Protein AF-A0A9D2J0W4-F1 (afdb_monomer)

Secondary structure (DSSP, 8-state):
---EEESSTT-SB-EE--HHHHHHHHT-HHHHHHHHHHHHHHHHHHTTSS-HHHHHHHHHHHHTTS-EEETTEEETTSB--GGGEEE-SEEEEEEES-SSHHHHIIIIIGGGTTTTTEEEEEE-TTSSEEEEEEEPBTT--HHHHHHHHHHHTT-TT---SPPPTT--EE---GGGEEEE-HHHHH-TTEEEETTEEEE-S-------------------------------------------PPPPPPP-----------------------------------EETTEEHHHHHHHHHHH--

Foldseek 3Di:
DWWWKDQFPVDQFIATQDPVNQQCQQQDPLQAVLLVQLQVLVVCVVVVVDPPVRSVVSNVVSLRRFMKMLLQFDFPVRGLDLVRTDGQQKAKEKDAQAPCALVLCVPQPVVCVVQLQWAWWFQASNNRIIMTIGGQAPPDDRLRNRVVSCVSRVPPPRDSPRDGSSDIGGHHHPVRTPDHNPCSSPPRAWHHYNRDTDGDDDDDDDDDDDDDDDDDDDDDDDDDDDDDDDDDDDDDDDDDDDDDDDDDDDDDDDDDDDDDDDDDDDDDDDDDDDDDDDDDDPDDQDDDVNHGVVVVVVVCVVVVD

Sequence (305 aa):
MSFGISNNVRSRAVRTCTPELFWKAVRSDYVARVCAGIADAWEQWKRGELSREEYEEVKNREKLRLPAFTFHATFTGGRRLNAEAVPSGLCLYDIDHLEAPREYFAHVVEERVRELGIVLAHVTPSKEGLRFVFVIPAGMSLAEAQEWMSRQLNDPNYDRSVKDLARSSFAVPEEYFLYIDEEGLFNEKLTMKNGKREVTGEAARNEVTHFSSSGEEEYPKGEVVAASRNATDTQGNIASVAAATTPAVGHPSSPEEGNLDTSRVNQNLNTSRVNQNTDTSPSNQPTFKGIPYSEIIRQWFILSG

pLDDT: mean 74.35, std 28.36, range [23.41, 98.69]

Mean predicted aligned error: 17.15 Å

InterPro domains:
  IPR014907 BT4734-like, N-terminal [PF08800] (63-136)

Organism: NCBI:txid2838473

Nearest PDB structures (foldseek):
  8fg6-assembly1_B  TM=5.173E-01  e=3.032E-01  synthetic construct
  8pj3-assembly1_r  TM=2.836E-01  e=6.011E-01  Homo sapiens
  2qb6-assembly1_A  TM=4.335E-01  e=2.221E+00  Saccharomyces cerevisiae
  3ezj-assembly4_G  TM=5.229E-01  e=8.204E+00  Escherichia coli ETEC H10407

Solvent-accessible surface area (backbone atoms only — not comparable to full-atom values): 18983 Å² total; per-residue (Å²): 43,47,23,19,35,22,74,16,76,82,48,59,53,31,42,76,47,46,73,68,57,48,51,55,51,24,70,25,70,65,37,39,51,47,34,46,54,33,41,52,39,50,51,34,31,76,72,66,77,35,54,71,67,57,32,52,52,51,40,52,60,44,53,55,65,27,33,19,32,15,56,29,10,22,44,83,77,36,33,80,41,65,93,43,48,42,76,21,58,32,40,75,46,77,46,72,82,29,87,54,38,69,59,47,38,63,76,74,35,56,93,42,33,71,58,66,34,47,24,35,32,28,48,37,58,69,57,40,11,38,36,39,33,22,45,36,41,65,94,51,52,73,55,54,36,50,56,50,49,31,60,78,66,69,47,90,80,67,71,83,70,71,76,60,52,60,46,72,42,68,57,44,29,59,89,38,50,79,44,76,34,65,63,69,58,50,45,78,39,70,39,28,49,100,67,47,81,48,77,66,78,94,79,78,92,79,82,87,80,90,83,87,82,91,84,90,83,86,86,84,91,84,84,90,86,88,88,77,89,85,88,78,91,82,89,80,90,80,87,87,85,85,81,92,78,82,87,85,81,82,86,82,81,87,86,83,89,82,89,83,88,84,90,82,89,82,91,79,90,86,86,84,90,82,91,83,94,76,96,71,90,89,83,75,78,63,56,59,96,85,42,47,49,69,58,56,53,52,51,46,54,68,74,73,104

Radius of gyration: 29.6 Å; Cα contacts (8 Å, |Δi|>4): 394; chains: 1; bounding box: 69×110×64 Å

Structure (mmCIF, N/CA/C/O backbone):
data_AF-A0A9D2J0W4-F1
#
_entry.id   AF-A0A9D2J0W4-F1
#
loop_
_atom_site.group_PDB
_atom_site.id
_atom_site.type_symbol
_atom_site.label_atom_id
_atom_site.label_alt_id
_atom_site.label_comp_id
_atom_site.label_asym_id
_atom_site.label_entity_id
_atom_site.label_seq_id
_atom_site.pdbx_PDB_ins_code
_atom_site.Cartn_x
_atom_site.Cartn_y
_atom_site.Cartn_z
_atom_site.occupancy
_atom_site.B_iso_or_equiv
_atom_site.auth_seq_id
_atom_site.auth_comp_id
_atom_site.auth_asym_id
_atom_site.auth_atom_id
_atom_site.pdbx_PDB_model_num
ATOM 1 N N . MET A 1 1 ? -13.284 1.454 10.504 1.00 81.44 1 MET A N 1
ATOM 2 C CA . MET A 1 1 ? -11.864 1.616 10.834 1.00 81.44 1 MET A CA 1
ATOM 3 C C . MET A 1 1 ? -11.483 2.969 10.281 1.00 81.44 1 MET A C 1
ATOM 5 O O . MET A 1 1 ? -12.125 3.414 9.338 1.00 81.44 1 MET A O 1
ATOM 9 N N . SER A 1 2 ? -10.488 3.650 10.841 1.00 91.19 2 SER A N 1
ATOM 10 C CA . SER A 1 2 ? -10.074 4.955 10.316 1.00 91.19 2 SER A CA 1
ATOM 11 C C . SER A 1 2 ? -8.579 4.962 10.063 1.00 91.19 2 SER A C 1
ATOM 13 O O . SER A 1 2 ? -7.793 4.663 10.959 1.00 91.19 2 SER A O 1
ATOM 15 N N . PHE A 1 3 ? -8.192 5.290 8.835 1.00 95.44 3 PHE A N 1
ATOM 16 C CA . PHE A 1 3 ? -6.801 5.413 8.421 1.00 95.44 3 PHE A CA 1
ATOM 17 C C . PHE A 1 3 ? -6.575 6.734 7.694 1.00 95.44 3 PHE A C 1
ATOM 19 O O . PHE A 1 3 ? -7.513 7.369 7.213 1.00 95.44 3 PHE A O 1
ATOM 26 N N . GLY A 1 4 ? -5.329 7.186 7.645 1.00 95.62 4 GLY A N 1
ATOM 27 C CA . GLY A 1 4 ? -4.972 8.468 7.048 1.00 95.62 4 GLY A CA 1
ATOM 28 C C . GLY A 1 4 ? -4.696 8.401 5.544 1.00 95.62 4 GLY A C 1
ATOM 29 O O . GLY A 1 4 ? -4.294 7.373 5.002 1.00 95.62 4 GLY A O 1
ATOM 30 N N . ILE A 1 5 ? -4.856 9.542 4.876 1.00 97.00 5 ILE A N 1
ATOM 31 C CA . ILE A 1 5 ? -4.372 9.823 3.523 1.00 97.00 5 ILE A CA 1
ATOM 32 C C . ILE A 1 5 ? -3.623 11.162 3.503 1.00 97.00 5 ILE A C 1
ATOM 34 O O . ILE A 1 5 ? -4.060 12.159 4.091 1.00 97.00 5 ILE A O 1
ATOM 38 N N . SER A 1 6 ? -2.492 11.201 2.805 1.00 95.38 6 SER A N 1
ATOM 39 C CA . SER A 1 6 ? -1.722 12.407 2.513 1.00 95.38 6 SER A CA 1
ATOM 40 C C . SER A 1 6 ? -1.523 12.582 1.007 1.00 95.38 6 SER A C 1
ATOM 42 O O . SER A 1 6 ? -1.520 11.622 0.237 1.00 95.38 6 SER A O 1
ATOM 44 N N . ASN A 1 7 ? -1.322 13.831 0.574 1.00 92.31 7 ASN A N 1
ATOM 45 C CA . ASN A 1 7 ? -1.098 14.145 -0.842 1.00 92.31 7 ASN A CA 1
ATOM 46 C C . ASN A 1 7 ? 0.205 13.529 -1.382 1.00 92.31 7 ASN A C 1
ATOM 48 O O . ASN A 1 7 ? 0.313 13.292 -2.578 1.00 92.31 7 ASN A O 1
ATOM 52 N N . ASN A 1 8 ? 1.192 13.327 -0.504 1.00 90.00 8 ASN A N 1
ATOM 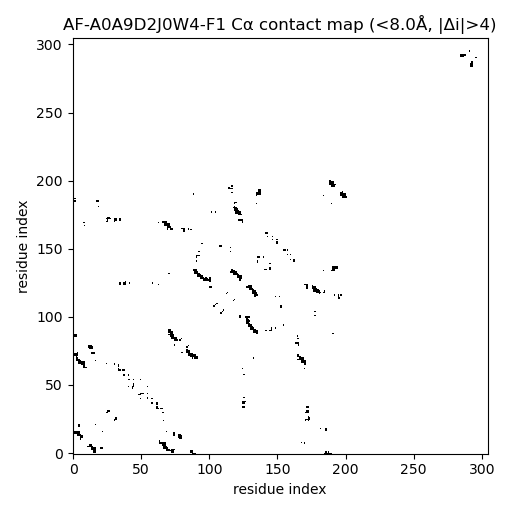53 C CA . ASN A 1 8 ? 2.399 12.532 -0.720 1.00 90.00 8 ASN A CA 1
ATOM 54 C C . ASN A 1 8 ? 3.153 12.343 0.606 1.00 90.00 8 ASN A C 1
ATOM 56 O O . ASN A 1 8 ? 2.819 12.960 1.621 1.00 90.00 8 ASN A O 1
ATOM 60 N N . VAL A 1 9 ? 4.206 11.524 0.608 1.00 85.31 9 VAL A N 1
ATOM 61 C CA . VAL A 1 9 ? 4.990 11.226 1.823 1.00 85.31 9 VAL A CA 1
ATOM 62 C C . VAL A 1 9 ? 5.797 12.405 2.377 1.00 85.31 9 VAL A C 1
ATOM 64 O O . VAL A 1 9 ? 6.164 12.379 3.552 1.00 85.31 9 VAL A O 1
ATOM 67 N N . ARG A 1 10 ? 6.061 13.442 1.568 1.00 85.69 10 ARG A N 1
ATOM 68 C CA . ARG A 1 10 ? 6.712 14.685 2.023 1.00 85.69 10 ARG A CA 1
ATOM 69 C C . ARG A 1 10 ? 5.721 15.628 2.712 1.00 85.69 10 ARG A C 1
ATOM 71 O O . ARG A 1 10 ? 6.140 16.505 3.468 1.00 85.69 10 ARG A O 1
ATOM 78 N N . SER A 1 11 ? 4.419 15.447 2.486 1.00 82.56 11 SER A N 1
ATOM 79 C CA . SER A 1 11 ? 3.377 16.193 3.186 1.00 82.56 11 SER A CA 1
ATOM 80 C C . SER A 1 11 ? 3.399 15.855 4.670 1.00 82.56 11 SER A C 1
ATOM 82 O O . SER A 1 11 ? 3.282 14.695 5.066 1.00 82.56 11 SER A O 1
ATOM 84 N N . ARG A 1 12 ? 3.484 16.890 5.508 1.00 78.62 12 ARG A N 1
ATOM 85 C CA . ARG A 1 12 ? 3.247 16.745 6.949 1.00 78.62 12 ARG A CA 1
ATOM 86 C C . ARG A 1 12 ? 1.766 16.604 7.274 1.00 78.62 12 ARG A C 1
ATOM 88 O O . ARG A 1 12 ? 1.457 16.047 8.318 1.00 78.62 12 ARG A O 1
ATOM 95 N N . ALA A 1 13 ? 0.890 17.101 6.400 1.00 87.50 13 ALA A N 1
ATOM 96 C CA . ALA A 1 13 ? -0.550 17.021 6.568 1.00 87.50 13 ALA A CA 1
ATOM 97 C C . ALA A 1 13 ? -1.063 15.636 6.166 1.00 87.50 13 ALA A C 1
ATOM 99 O O . ALA A 1 13 ? -0.779 15.159 5.058 1.00 87.50 13 ALA A O 1
ATOM 100 N N . VAL A 1 14 ? -1.843 15.040 7.058 1.00 92.44 14 VAL A N 1
ATOM 101 C CA . VAL A 1 14 ? -2.596 13.806 6.854 1.00 92.44 14 VAL A CA 1
ATOM 102 C C . VAL A 1 14 ? -4.025 14.055 7.330 1.00 92.44 14 VAL A C 1
ATOM 104 O O . VAL A 1 14 ? -4.252 14.804 8.278 1.00 92.44 14 VAL A O 1
ATOM 107 N N . ARG A 1 15 ? -4.998 13.472 6.644 1.00 94.44 15 ARG A N 1
ATOM 108 C CA . ARG A 1 15 ? -6.416 13.558 7.013 1.00 94.44 15 ARG A CA 1
ATOM 109 C C . ARG A 1 15 ? -7.010 12.162 7.024 1.00 94.44 15 ARG A C 1
ATOM 111 O O . ARG A 1 15 ? -6.470 11.290 6.349 1.00 94.44 15 ARG A O 1
ATOM 118 N N . THR A 1 16 ? -8.116 11.958 7.729 1.00 95.81 16 THR A N 1
ATOM 119 C CA . THR A 1 16 ? -8.864 10.700 7.635 1.00 95.81 16 THR A CA 1
ATOM 120 C C . THR A 1 16 ? -9.230 10.422 6.178 1.00 95.81 16 THR A C 1
ATOM 122 O O . THR A 1 16 ? -9.741 11.296 5.474 1.00 95.81 16 THR A O 1
ATOM 125 N N . CYS A 1 17 ? -8.924 9.218 5.717 1.00 96.69 17 CYS A N 1
ATOM 126 C CA . CYS A 1 17 ? -9.282 8.732 4.402 1.00 96.69 17 CYS A CA 1
ATOM 127 C C . CYS A 1 17 ? -10.735 8.258 4.436 1.00 96.69 17 CYS A C 1
ATOM 129 O O . CYS A 1 17 ? -11.059 7.296 5.125 1.00 96.69 17 CYS A O 1
ATOM 131 N N . THR A 1 18 ? -11.608 8.959 3.718 1.00 96.19 18 THR A N 1
ATOM 132 C CA . THR A 1 18 ? -12.978 8.504 3.462 1.00 96.19 18 THR A CA 1
ATOM 133 C C . THR A 1 18 ? -13.001 7.620 2.209 1.00 96.19 18 THR A C 1
ATOM 135 O O . THR A 1 18 ? -12.060 7.709 1.406 1.00 96.19 18 THR A O 1
ATOM 138 N N . PRO A 1 19 ? -14.060 6.820 1.984 1.00 97.00 19 PRO A N 1
ATOM 139 C CA . PRO A 1 19 ? -14.227 6.070 0.739 1.00 97.00 19 PRO A CA 1
ATOM 140 C C . PRO A 1 19 ? -14.063 6.948 -0.508 1.00 97.00 19 PRO A C 1
ATOM 142 O O . PRO A 1 19 ? -13.345 6.594 -1.442 1.00 97.00 19 PRO A O 1
ATOM 145 N N . GLU A 1 20 ? -14.624 8.159 -0.496 1.00 97.50 20 GLU A N 1
ATOM 146 C CA . GLU A 1 20 ? -14.529 9.095 -1.619 1.00 97.50 20 GLU A CA 1
ATOM 147 C C . GLU A 1 20 ? -13.085 9.544 -1.865 1.00 97.50 20 GLU A C 1
ATOM 149 O O . GLU A 1 20 ? -12.651 9.639 -3.014 1.00 97.50 20 GLU A O 1
ATOM 154 N N . LEU A 1 21 ? -12.317 9.815 -0.803 1.00 97.69 21 LEU A N 1
ATOM 155 C CA . LEU A 1 21 ? -10.907 10.196 -0.923 1.00 97.69 21 LEU A CA 1
ATOM 156 C C . LEU A 1 21 ? -10.038 9.033 -1.406 1.00 97.69 21 LEU A C 1
ATOM 158 O O . LEU A 1 21 ? -9.128 9.259 -2.206 1.00 97.69 21 LEU A O 1
ATOM 162 N N . PHE A 1 22 ? -10.312 7.817 -0.934 1.00 98.38 22 PHE A N 1
ATOM 163 C CA . PHE A 1 22 ? -9.624 6.607 -1.372 1.00 98.38 22 PHE A CA 1
ATOM 164 C C . PHE A 1 22 ? -9.840 6.372 -2.864 1.00 98.38 22 PHE A C 1
ATOM 166 O O . PHE A 1 22 ? -8.871 6.362 -3.627 1.00 98.38 22 PHE A O 1
ATOM 173 N N . TRP A 1 23 ? -11.101 6.294 -3.297 1.00 98.50 23 TRP A N 1
ATOM 174 C CA . TRP A 1 23 ? -11.441 6.063 -4.697 1.00 98.50 23 TRP A CA 1
ATOM 175 C C . TRP A 1 23 ? -10.942 7.178 -5.602 1.00 98.50 23 TRP A C 1
ATOM 177 O O . TRP A 1 23 ? -10.386 6.900 -6.662 1.00 98.50 23 TRP A O 1
ATOM 187 N N . LYS A 1 24 ? -11.040 8.438 -5.167 1.00 98.44 24 LYS A N 1
ATOM 188 C CA . LYS A 1 24 ? -10.474 9.570 -5.909 1.00 98.44 24 LYS A CA 1
ATOM 189 C C . LYS A 1 24 ? -8.966 9.430 -6.123 1.00 98.44 24 LYS A C 1
ATOM 191 O O . LYS A 1 24 ? -8.475 9.829 -7.176 1.00 98.44 24 LYS A O 1
ATOM 196 N N . ALA A 1 25 ? -8.226 8.918 -5.140 1.00 98.19 25 ALA A N 1
ATOM 197 C CA . ALA A 1 25 ? -6.784 8.743 -5.260 1.00 98.19 25 ALA A CA 1
ATOM 198 C C . ALA A 1 25 ? -6.431 7.599 -6.222 1.00 98.19 25 ALA A C 1
ATOM 200 O O . ALA A 1 25 ? -5.623 7.801 -7.127 1.00 98.19 25 ALA A O 1
ATOM 201 N N . VAL A 1 26 ? -7.049 6.428 -6.060 1.00 98.50 26 VAL A N 1
ATOM 202 C CA . VAL A 1 26 ? -6.688 5.219 -6.828 1.00 98.50 26 VAL A CA 1
ATOM 203 C C . VAL A 1 26 ? -7.273 5.210 -8.243 1.00 98.50 26 VAL A C 1
ATOM 205 O O . VAL A 1 26 ? -6.729 4.559 -9.126 1.00 98.50 26 VAL A O 1
ATOM 208 N N . ARG A 1 27 ? -8.315 6.006 -8.508 1.00 98.56 27 ARG A N 1
ATOM 209 C CA . ARG A 1 27 ? -8.859 6.256 -9.859 1.00 98.56 27 ARG A CA 1
ATOM 210 C C . ARG A 1 27 ? -8.274 7.500 -10.529 1.00 98.56 27 ARG A C 1
ATOM 212 O O . ARG A 1 27 ? -8.808 7.985 -11.520 1.00 98.56 27 ARG A O 1
ATOM 219 N N . SER A 1 28 ? -7.213 8.078 -9.969 1.00 98.19 28 SER A N 1
ATOM 220 C CA . SER A 1 28 ? -6.618 9.291 -10.521 1.00 98.19 28 SER A CA 1
ATOM 221 C C . SER A 1 28 ? -5.706 8.989 -11.711 1.00 98.19 28 SER A C 1
ATOM 223 O O . SER A 1 28 ? -4.703 8.291 -11.556 1.00 98.19 28 SER A O 1
ATOM 225 N N . ASP A 1 29 ? -5.936 9.663 -12.844 1.00 98.31 29 ASP A N 1
ATOM 226 C CA . ASP A 1 29 ? -5.013 9.672 -13.994 1.00 98.31 29 ASP A CA 1
ATOM 227 C C . ASP A 1 29 ? -3.590 10.095 -13.610 1.00 98.31 29 ASP A C 1
ATOM 229 O O . ASP A 1 29 ? -2.609 9.735 -14.258 1.00 98.31 29 ASP A O 1
ATOM 233 N N . TYR A 1 30 ? -3.451 10.912 -12.565 1.00 98.06 30 TYR A N 1
ATOM 234 C CA . TYR A 1 30 ? -2.143 11.289 -12.048 1.00 98.06 30 TYR A CA 1
ATOM 235 C C . TYR A 1 30 ? -1.416 10.090 -11.429 1.00 98.06 30 TYR A C 1
ATOM 237 O O . TYR A 1 30 ? -0.249 9.867 -11.743 1.00 98.06 30 TYR A O 1
ATOM 245 N N . VAL A 1 31 ? -2.097 9.304 -10.589 1.00 98.31 31 VAL A N 1
ATOM 246 C CA . VAL A 1 31 ? -1.520 8.104 -9.962 1.00 98.31 31 VAL A CA 1
ATOM 247 C C . VAL A 1 31 ? -1.196 7.050 -11.017 1.00 98.31 31 VAL A C 1
ATOM 249 O O . VAL A 1 31 ? -0.097 6.494 -10.982 1.00 98.31 31 VAL A O 1
ATOM 252 N N . ALA A 1 32 ? -2.093 6.843 -11.986 1.00 98.25 32 ALA A N 1
ATOM 253 C CA . ALA A 1 32 ? -1.863 5.940 -13.112 1.00 98.25 32 ALA A CA 1
ATOM 254 C C . ALA A 1 32 ? -0.612 6.338 -13.911 1.00 98.25 32 ALA A C 1
ATOM 256 O O . ALA A 1 32 ? 0.292 5.525 -14.076 1.00 98.25 32 ALA A O 1
ATOM 257 N N . ARG A 1 33 ? -0.484 7.611 -14.313 1.00 98.31 33 ARG A N 1
ATOM 258 C CA . ARG A 1 33 ? 0.692 8.093 -15.064 1.00 98.31 33 ARG A CA 1
ATOM 259 C C . ARG A 1 33 ? 2.001 7.979 -14.290 1.00 98.31 33 ARG A C 1
ATOM 261 O O . ARG A 1 33 ? 3.017 7.630 -14.881 1.00 98.31 33 ARG A O 1
ATOM 268 N N . VAL A 1 34 ? 2.005 8.281 -12.990 1.00 98.06 34 VAL A N 1
ATOM 269 C CA . VAL A 1 34 ? 3.220 8.145 -12.169 1.00 98.06 34 VAL A CA 1
ATOM 270 C C . VAL A 1 34 ? 3.625 6.671 -12.048 1.00 98.06 34 VAL A C 1
ATOM 272 O O . VAL A 1 34 ? 4.802 6.354 -12.199 1.00 98.06 34 VAL A O 1
ATOM 275 N N . CYS A 1 35 ? 2.671 5.757 -11.836 1.00 97.94 35 CYS A N 1
ATOM 276 C CA . CYS A 1 35 ? 2.961 4.320 -11.781 1.00 97.94 35 CYS A CA 1
ATOM 277 C C . CYS A 1 35 ? 3.396 3.752 -13.140 1.00 97.94 35 CYS A C 1
ATOM 279 O O . CYS A 1 35 ? 4.312 2.931 -13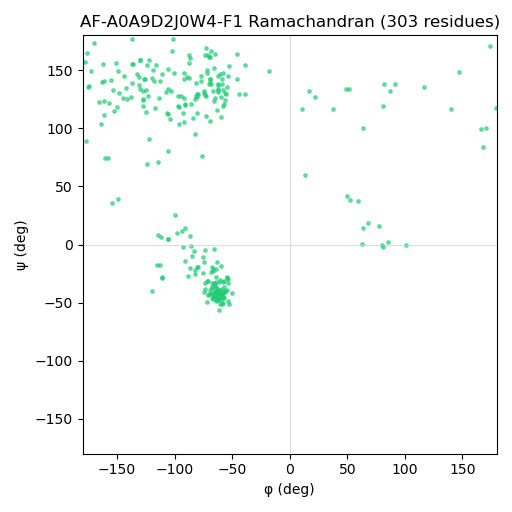.176 1.00 97.94 35 CYS A O 1
ATOM 281 N N . ALA A 1 36 ? 2.804 4.220 -14.243 1.00 96.94 36 ALA A N 1
ATOM 282 C CA . ALA A 1 36 ? 3.236 3.878 -15.596 1.00 96.94 36 ALA A CA 1
ATOM 283 C C . ALA A 1 36 ? 4.686 4.316 -15.840 1.00 96.94 36 ALA A C 1
ATOM 285 O O . ALA A 1 36 ? 5.498 3.496 -16.237 1.00 96.94 36 ALA A O 1
ATOM 286 N N . GLY A 1 37 ? 5.065 5.543 -15.460 1.00 97.38 37 GLY A N 1
ATOM 287 C CA . GLY A 1 37 ? 6.452 6.006 -15.591 1.00 97.38 37 GLY A CA 1
ATOM 288 C C . GLY A 1 37 ? 7.469 5.180 -14.787 1.00 97.38 37 GLY A C 1
ATOM 289 O O . GLY A 1 37 ? 8.601 4.996 -15.231 1.00 97.38 37 GLY A O 1
ATOM 290 N N . ILE A 1 38 ? 7.079 4.639 -13.625 1.00 97.12 38 ILE A N 1
ATOM 291 C CA . ILE A 1 38 ? 7.925 3.701 -12.864 1.00 97.12 38 ILE A CA 1
ATOM 292 C C . ILE A 1 38 ? 8.064 2.369 -13.613 1.00 97.12 38 ILE A C 1
ATOM 294 O O . ILE A 1 38 ? 9.161 1.810 -13.659 1.00 97.12 38 ILE A O 1
ATOM 298 N N . ALA A 1 39 ? 6.970 1.857 -14.181 1.00 94.75 39 ALA A N 1
ATOM 299 C CA . ALA A 1 39 ? 6.982 0.621 -14.955 1.00 94.75 39 ALA A CA 1
ATOM 300 C C . ALA A 1 39 ? 7.808 0.761 -16.243 1.00 94.75 39 ALA A C 1
ATOM 302 O O . ALA A 1 39 ? 8.640 -0.096 -16.520 1.00 94.75 39 ALA A O 1
ATOM 303 N N . ASP A 1 40 ? 7.664 1.874 -16.959 1.00 96.00 40 ASP A N 1
ATOM 304 C CA . ASP A 1 40 ? 8.443 2.175 -18.159 1.00 96.00 40 ASP A CA 1
ATOM 305 C C . ASP A 1 40 ? 9.941 2.238 -17.837 1.00 96.00 40 ASP A C 1
ATOM 307 O O . ASP A 1 40 ? 10.766 1.723 -18.588 1.00 96.00 40 ASP A O 1
ATOM 311 N N . ALA A 1 41 ? 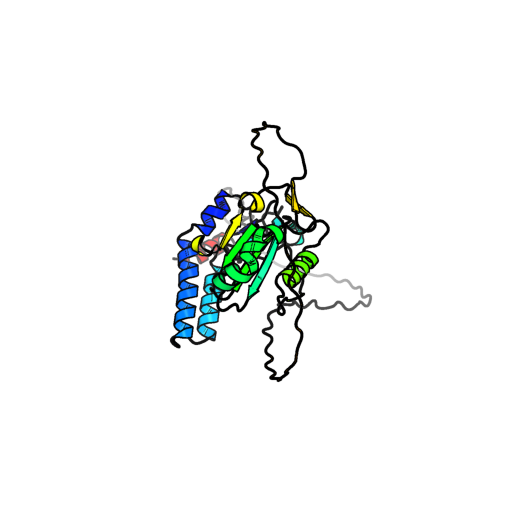10.324 2.849 -16.709 1.00 96.44 41 ALA A N 1
ATOM 312 C CA . ALA A 1 41 ? 11.720 2.885 -16.272 1.00 96.44 41 ALA A CA 1
ATOM 313 C C . ALA A 1 41 ? 12.256 1.485 -15.922 1.00 96.44 41 ALA A C 1
ATOM 315 O O . ALA A 1 41 ? 13.417 1.179 -16.194 1.00 96.44 41 ALA A O 1
ATOM 316 N N . TRP A 1 42 ? 11.414 0.622 -15.347 1.00 93.69 42 TRP A N 1
ATOM 317 C CA . TRP A 1 42 ? 11.770 -0.770 -15.068 1.00 93.69 42 TRP A CA 1
ATOM 318 C C . TRP A 1 42 ? 12.006 -1.559 -16.362 1.00 93.69 42 TRP A C 1
ATOM 320 O O . TRP A 1 42 ? 13.001 -2.275 -16.476 1.00 93.69 42 TRP A O 1
ATOM 330 N N . GLU A 1 43 ? 11.150 -1.377 -17.369 1.00 93.81 43 GLU A N 1
ATOM 331 C CA . GLU A 1 43 ? 11.317 -1.998 -18.688 1.00 93.81 43 GLU A CA 1
ATOM 332 C C . GLU A 1 43 ? 12.567 -1.482 -19.416 1.00 93.81 43 GLU A C 1
ATOM 334 O O . GLU A 1 43 ? 13.301 -2.270 -20.013 1.00 93.81 43 GLU A O 1
ATOM 339 N N . GLN A 1 44 ? 12.862 -0.182 -19.334 1.00 96.25 44 GLN A N 1
ATOM 340 C CA . GLN A 1 44 ? 14.101 0.403 -19.869 1.00 96.25 44 GLN A CA 1
ATOM 341 C C . GLN A 1 44 ? 15.346 -0.211 -19.214 1.00 96.25 44 GLN A C 1
ATOM 343 O O . GLN A 1 44 ? 16.287 -0.585 -19.914 1.00 96.25 44 GLN A O 1
ATOM 348 N N . TRP A 1 45 ? 15.337 -0.401 -17.892 1.00 95.25 45 TRP A N 1
ATOM 349 C CA . TRP A 1 45 ? 16.415 -1.103 -17.188 1.00 95.25 45 TRP A CA 1
ATOM 350 C C . TRP A 1 45 ? 16.558 -2.558 -17.645 1.00 95.25 45 TRP A C 1
ATOM 352 O O . TRP A 1 45 ? 17.665 -3.000 -17.956 1.00 95.25 45 TRP A O 1
ATOM 362 N N . LYS A 1 46 ? 15.452 -3.302 -17.770 1.00 92.44 46 LYS A N 1
ATOM 363 C CA . LYS A 1 46 ? 15.471 -4.688 -18.274 1.00 92.44 46 LYS A CA 1
ATOM 364 C C . LYS A 1 46 ? 16.009 -4.797 -19.702 1.00 92.44 46 LYS A C 1
ATOM 366 O O . LYS A 1 46 ? 16.632 -5.803 -20.033 1.00 92.44 46 LYS A O 1
ATOM 371 N N . ARG A 1 47 ? 15.804 -3.767 -20.529 1.00 96.50 47 ARG A N 1
ATOM 372 C CA . ARG A 1 47 ? 16.350 -3.661 -21.893 1.00 96.50 47 ARG A CA 1
ATOM 373 C C . ARG A 1 47 ? 17.792 -3.140 -21.945 1.00 96.50 47 ARG A C 1
ATOM 375 O O . ARG A 1 47 ? 18.382 -3.138 -23.021 1.00 96.50 47 ARG A O 1
ATOM 382 N N . GLY A 1 48 ? 18.367 -2.730 -20.812 1.00 96.44 48 GLY A N 1
ATOM 383 C CA . GLY A 1 48 ? 19.723 -2.180 -20.726 1.00 96.44 48 GLY A CA 1
ATOM 384 C C . GLY A 1 48 ? 19.849 -0.724 -21.186 1.00 96.44 48 GLY A C 1
ATOM 385 O O . GLY A 1 48 ? 20.959 -0.265 -21.439 1.00 96.44 48 GLY A O 1
ATOM 386 N N . GLU A 1 49 ? 18.733 -0.001 -21.308 1.00 97.44 49 GLU A N 1
ATOM 387 C CA . GLU A 1 49 ? 18.700 1.423 -21.678 1.00 97.44 49 GLU A CA 1
ATOM 388 C C . GLU A 1 49 ? 18.967 2.340 -20.475 1.00 97.44 49 GLU A C 1
ATOM 390 O O . GLU A 1 49 ? 19.449 3.456 -20.650 1.00 97.44 49 GLU A O 1
ATOM 395 N N . LEU A 1 50 ? 18.678 1.854 -19.263 1.00 96.56 50 LEU A N 1
ATOM 396 C CA . LEU A 1 50 ? 19.037 2.488 -17.995 1.00 96.56 50 LEU A CA 1
ATOM 397 C C . LEU A 1 50 ? 19.935 1.555 -17.184 1.00 96.56 50 LEU A C 1
ATOM 399 O O . LEU A 1 50 ? 19.719 0.339 -17.148 1.00 96.56 50 LEU A O 1
ATOM 403 N N . SER A 1 51 ? 20.901 2.129 -16.474 1.00 97.44 51 SER A N 1
ATOM 404 C CA . SER A 1 51 ? 21.578 1.439 -15.377 1.00 97.44 51 SER A CA 1
ATOM 405 C C . SER A 1 51 ? 20.606 1.147 -14.227 1.00 97.44 51 SER A C 1
ATOM 407 O O . SER A 1 51 ? 19.511 1.713 -14.127 1.00 97.44 51 SER A O 1
ATOM 409 N N . ARG A 1 52 ? 21.011 0.250 -13.321 1.00 94.88 52 ARG A N 1
ATOM 410 C CA . ARG A 1 52 ? 20.214 -0.061 -12.128 1.00 94.88 52 ARG A CA 1
ATOM 411 C C . ARG A 1 52 ? 20.073 1.172 -11.237 1.00 94.88 52 ARG A C 1
ATOM 413 O O . ARG A 1 52 ? 18.999 1.418 -10.698 1.00 94.88 52 ARG A O 1
ATOM 420 N N . GLU A 1 53 ? 21.145 1.939 -11.097 1.00 97.19 53 GLU A N 1
ATOM 421 C CA . GLU A 1 53 ? 21.203 3.155 -10.295 1.00 97.19 53 GLU A CA 1
ATOM 422 C C . GLU A 1 53 ? 20.235 4.215 -10.838 1.00 97.19 53 GLU A C 1
ATOM 424 O O . GLU A 1 53 ? 19.427 4.749 -10.079 1.00 97.19 53 GLU A O 1
ATOM 429 N N . GLU A 1 54 ? 20.230 4.445 -12.154 1.00 97.12 54 GLU A N 1
ATOM 430 C CA . GLU A 1 54 ? 19.297 5.379 -12.798 1.00 97.12 54 GLU A CA 1
ATOM 431 C C . GLU A 1 54 ? 17.837 4.941 -12.626 1.00 97.12 54 GLU A C 1
ATOM 433 O O . GLU A 1 54 ? 16.969 5.765 -12.322 1.00 97.12 54 GLU A O 1
ATOM 438 N N . TYR A 1 55 ? 17.549 3.642 -12.760 1.00 95.56 55 TYR A N 1
ATOM 439 C CA . TYR A 1 55 ? 16.214 3.111 -12.485 1.00 95.56 55 TYR A CA 1
ATOM 440 C C . TYR A 1 55 ? 15.780 3.360 -11.035 1.00 95.56 55 TYR A C 1
ATOM 442 O O . TYR A 1 55 ? 14.668 3.840 -10.795 1.00 95.56 55 TYR A O 1
ATOM 450 N N . GLU A 1 56 ? 16.646 3.071 -10.063 1.00 95.31 56 GLU A N 1
ATOM 451 C CA . GLU A 1 56 ? 16.363 3.300 -8.645 1.00 95.31 56 GLU A CA 1
ATOM 452 C C . GLU A 1 56 ? 16.113 4.786 -8.345 1.00 95.31 56 GLU A C 1
ATOM 454 O O . GLU A 1 56 ? 15.191 5.123 -7.592 1.00 95.31 56 GLU A O 1
ATOM 459 N N . GLU A 1 57 ? 16.866 5.694 -8.967 1.00 96.62 57 GLU A N 1
ATOM 460 C CA . GLU A 1 57 ? 16.651 7.139 -8.851 1.00 96.62 57 GLU A CA 1
ATOM 461 C C . GLU A 1 57 ? 15.289 7.572 -9.402 1.00 96.62 57 GLU A C 1
ATOM 463 O O . GLU A 1 57 ? 14.551 8.295 -8.718 1.00 96.62 57 GLU A O 1
ATOM 468 N N . VAL A 1 58 ? 14.917 7.107 -10.602 1.00 95.88 58 VAL A N 1
ATOM 469 C CA . VAL A 1 58 ? 13.599 7.383 -11.196 1.00 95.88 58 VAL A CA 1
ATOM 470 C C . VAL A 1 58 ? 12.498 6.822 -10.302 1.00 95.88 58 VAL A C 1
ATOM 472 O O . VAL A 1 58 ? 11.602 7.566 -9.899 1.00 95.88 58 VAL A O 1
ATOM 475 N N . LYS A 1 59 ? 12.593 5.547 -9.911 1.00 95.12 59 LYS A N 1
ATOM 476 C CA . LYS A 1 59 ? 11.621 4.879 -9.035 1.00 95.12 59 LYS A CA 1
ATOM 477 C C . LYS A 1 59 ? 11.410 5.659 -7.741 1.00 95.12 59 LYS A C 1
ATOM 479 O O . LYS A 1 59 ? 10.267 5.910 -7.355 1.00 95.12 59 LYS A O 1
ATOM 484 N N . ASN A 1 60 ? 12.487 6.063 -7.072 1.00 94.88 60 ASN A N 1
ATOM 485 C CA . ASN A 1 60 ? 12.403 6.793 -5.811 1.00 94.88 60 ASN A CA 1
ATOM 486 C C . ASN A 1 60 ? 11.815 8.192 -6.009 1.00 94.88 60 ASN A C 1
ATOM 488 O O . ASN A 1 60 ? 10.903 8.581 -5.276 1.00 94.88 60 ASN A O 1
ATOM 492 N N . ARG A 1 61 ? 12.271 8.938 -7.021 1.00 95.81 61 ARG A N 1
ATOM 493 C CA . ARG A 1 61 ? 11.739 10.269 -7.343 1.00 95.81 61 ARG A CA 1
ATOM 494 C C . ARG A 1 61 ? 10.241 10.225 -7.636 1.00 95.81 61 ARG A C 1
ATOM 496 O O . ARG A 1 61 ? 9.505 11.058 -7.107 1.00 95.81 61 ARG A O 1
ATOM 503 N N . GLU A 1 62 ? 9.795 9.260 -8.433 1.00 96.19 62 GLU A N 1
ATOM 504 C CA . GLU A 1 62 ? 8.393 9.105 -8.821 1.00 96.19 62 GLU A CA 1
ATOM 505 C C . GLU A 1 62 ? 7.520 8.634 -7.652 1.00 96.19 62 GLU A C 1
ATOM 507 O O . GLU A 1 62 ? 6.473 9.229 -7.394 1.00 96.19 62 GLU A O 1
ATOM 512 N N . LYS A 1 63 ? 7.971 7.662 -6.847 1.00 95.12 63 LYS A N 1
ATOM 513 C CA . LYS A 1 63 ? 7.228 7.223 -5.650 1.00 95.12 63 LYS A CA 1
ATOM 514 C C . LYS A 1 63 ? 6.946 8.385 -4.693 1.00 95.12 63 LYS A C 1
ATOM 516 O O . LYS A 1 63 ? 5.834 8.505 -4.185 1.00 95.12 63 LYS A O 1
ATOM 521 N N . LEU A 1 64 ? 7.897 9.304 -4.503 1.00 94.94 64 LEU A N 1
ATOM 522 C CA . LEU A 1 64 ? 7.716 10.483 -3.640 1.00 94.94 64 LEU A CA 1
ATOM 523 C C . LEU A 1 64 ? 6.610 11.444 -4.110 1.00 94.94 64 LEU A C 1
ATOM 525 O O . LEU A 1 64 ? 6.198 12.310 -3.333 1.00 94.94 64 LEU A O 1
ATOM 529 N N . ARG A 1 65 ? 6.142 11.315 -5.354 1.00 95.25 65 ARG A N 1
ATOM 530 C CA . ARG A 1 65 ? 5.071 12.124 -5.946 1.00 95.25 65 ARG A CA 1
ATOM 531 C C . ARG A 1 65 ? 3.680 11.520 -5.754 1.00 95.25 65 ARG A C 1
ATOM 533 O O . ARG A 1 65 ? 2.699 12.231 -5.982 1.00 95.25 65 ARG A O 1
ATOM 540 N N . LEU A 1 66 ? 3.588 10.248 -5.364 1.00 97.56 66 LEU A N 1
ATOM 541 C CA . LEU A 1 66 ? 2.325 9.544 -5.153 1.00 97.56 66 LEU A CA 1
ATOM 542 C C . LEU A 1 66 ? 1.675 9.959 -3.824 1.00 97.56 66 LEU A C 1
ATOM 544 O O . LEU A 1 66 ? 2.397 10.145 -2.837 1.00 97.56 66 LEU A O 1
ATOM 548 N N . PRO A 1 67 ? 0.330 10.034 -3.758 1.00 97.69 67 PRO A N 1
ATOM 549 C CA . PRO A 1 67 ? -0.398 10.042 -2.494 1.00 97.69 67 PRO A CA 1
ATOM 550 C C . PRO A 1 67 ? 0.004 8.857 -1.622 1.00 97.69 67 PRO A C 1
ATOM 552 O O . PRO A 1 67 ? 0.420 7.812 -2.128 1.00 97.69 67 PRO A O 1
ATOM 555 N N . ALA A 1 68 ? -0.133 9.010 -0.309 1.00 96.50 68 ALA A N 1
ATOM 556 C CA . ALA A 1 68 ? 0.177 7.940 0.624 1.00 96.50 68 ALA A CA 1
ATOM 557 C C . ALA A 1 68 ? -0.958 7.710 1.616 1.00 96.50 68 ALA A C 1
ATOM 559 O O . ALA A 1 68 ? -1.475 8.650 2.217 1.00 96.50 68 ALA A O 1
ATOM 560 N N . PHE A 1 69 ? -1.299 6.445 1.812 1.00 97.12 69 PHE A N 1
ATOM 561 C CA . PHE A 1 69 ? -2.180 5.980 2.869 1.00 97.12 69 PHE A CA 1
ATOM 562 C C . PHE A 1 69 ? -1.361 5.598 4.098 1.00 97.12 69 PHE A C 1
ATOM 564 O O . PHE A 1 69 ? -0.245 5.095 3.976 1.00 97.12 69 PHE A O 1
ATOM 571 N N . THR A 1 70 ? -1.917 5.783 5.286 1.00 95.62 70 THR A N 1
ATOM 572 C CA . THR A 1 70 ? -1.349 5.278 6.541 1.00 95.62 70 THR A CA 1
ATOM 573 C C . THR A 1 70 ? -2.294 4.239 7.110 1.00 95.62 70 THR A C 1
ATOM 575 O O . THR A 1 70 ? -2.983 4.488 8.090 1.00 95.62 70 THR A O 1
ATOM 578 N N . PHE A 1 71 ? -2.373 3.073 6.464 1.00 96.19 71 PHE A N 1
ATOM 579 C CA . PHE A 1 71 ? -3.378 2.062 6.804 1.00 96.19 71 PHE A CA 1
ATOM 580 C C . PHE A 1 71 ? -3.364 1.658 8.277 1.00 96.19 71 PHE A C 1
ATOM 582 O O . PHE A 1 71 ? -4.424 1.350 8.792 1.00 96.19 71 PHE A O 1
ATOM 589 N N . HIS A 1 72 ? -2.225 1.732 8.975 1.00 94.81 72 HIS A N 1
ATOM 590 C CA . HIS A 1 72 ? -2.120 1.411 10.404 1.00 94.81 72 HIS A CA 1
ATOM 591 C C . HIS A 1 72 ? -2.832 2.399 11.341 1.00 94.81 72 HIS A C 1
ATOM 593 O O . HIS A 1 72 ? -3.134 2.030 12.476 1.00 94.81 72 HIS A O 1
ATOM 599 N N . ALA A 1 73 ? -3.058 3.650 10.925 1.00 94.38 73 ALA A N 1
ATOM 600 C CA . ALA A 1 73 ? -3.557 4.688 11.823 1.00 94.38 73 ALA A CA 1
ATOM 601 C C . ALA A 1 73 ? -4.164 5.909 11.116 1.00 94.38 73 ALA A C 1
ATOM 603 O O . ALA A 1 73 ? -3.791 6.284 9.999 1.00 94.38 73 ALA A O 1
ATOM 604 N N . THR A 1 74 ? -5.047 6.597 11.836 1.00 93.62 74 THR A N 1
ATOM 605 C CA . THR A 1 74 ? -5.353 8.019 11.613 1.00 93.62 74 THR A CA 1
ATOM 606 C C . THR A 1 74 ? -4.630 8.886 12.653 1.00 93.62 74 THR A C 1
ATOM 608 O O . THR A 1 74 ? -3.938 8.362 13.524 1.00 93.62 74 THR A O 1
ATOM 611 N N . PHE A 1 75 ? -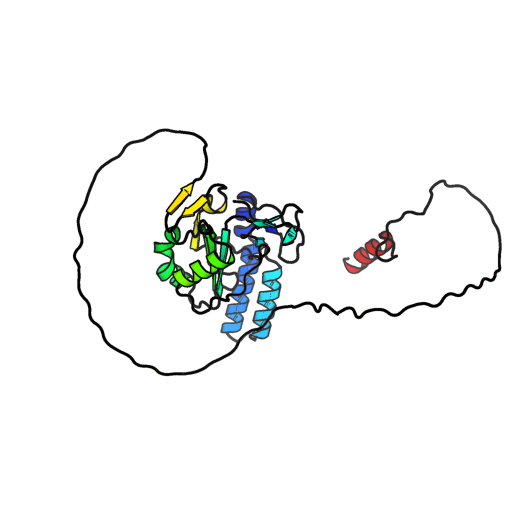4.743 10.213 12.559 1.00 92.69 75 PHE A N 1
ATOM 612 C CA . PHE A 1 75 ? -3.996 11.148 13.407 1.00 92.69 75 PHE A CA 1
ATOM 613 C C . PHE A 1 75 ? -4.871 12.305 13.874 1.00 92.69 75 PHE A C 1
ATOM 615 O O . PHE A 1 75 ? -5.461 13.014 13.056 1.00 92.69 75 PHE A O 1
ATOM 622 N N . THR A 1 76 ? -4.914 12.538 15.184 1.00 87.94 76 THR A N 1
ATOM 623 C CA . THR A 1 76 ? -5.765 13.578 15.788 1.00 87.94 76 THR A CA 1
ATOM 624 C C . THR A 1 76 ? -5.268 14.996 15.505 1.00 87.94 76 THR A C 1
ATOM 626 O O . THR A 1 76 ? -6.081 15.903 15.347 1.00 87.94 76 THR A O 1
ATOM 629 N N . GLY A 1 77 ? -3.953 15.197 15.374 1.00 84.12 77 GLY A N 1
ATOM 630 C CA . GLY A 1 77 ? -3.348 16.503 15.083 1.00 84.12 77 GLY A CA 1
ATOM 631 C C . GLY A 1 77 ? -3.246 16.849 13.594 1.00 84.12 77 GLY A C 1
ATOM 632 O O . GLY A 1 77 ? -2.594 17.830 13.232 1.00 84.12 77 GLY A O 1
ATOM 633 N N . GLY A 1 78 ? -3.828 16.033 12.703 1.00 84.88 78 GLY A N 1
ATOM 634 C CA . GLY A 1 78 ? -3.728 16.220 11.248 1.00 84.88 78 GLY A CA 1
ATOM 635 C C . GLY A 1 78 ? -2.297 16.097 10.710 1.00 84.88 78 GLY A C 1
ATOM 636 O O . GLY A 1 78 ? -2.008 16.501 9.579 1.00 84.88 78 GLY A O 1
ATOM 637 N N . ARG A 1 79 ? -1.378 15.557 11.520 1.00 85.81 79 ARG A N 1
ATOM 638 C CA . ARG A 1 79 ? 0.029 15.361 11.185 1.00 85.81 79 ARG A CA 1
ATOM 639 C C . ARG A 1 79 ? 0.427 13.913 11.395 1.00 85.81 79 ARG A C 1
ATOM 641 O O . ARG A 1 79 ? 0.020 13.277 12.355 1.00 85.81 79 ARG A O 1
ATOM 648 N N . ARG A 1 80 ? 1.281 13.406 10.507 1.00 86.38 80 ARG A N 1
ATOM 649 C CA . ARG A 1 80 ? 1.810 12.039 10.589 1.00 86.38 80 ARG A CA 1
ATOM 650 C C . ARG A 1 80 ? 2.902 11.946 11.665 1.00 86.38 80 ARG A C 1
ATOM 652 O O . ARG A 1 80 ? 4.092 11.960 11.350 1.00 86.38 80 ARG A O 1
ATOM 659 N N . LEU A 1 81 ? 2.492 11.921 12.932 1.00 85.88 81 LEU A N 1
ATOM 660 C CA . LEU A 1 81 ? 3.348 11.772 14.111 1.00 85.88 81 LEU A CA 1
ATOM 661 C C . LEU A 1 81 ? 2.887 10.557 14.919 1.00 85.88 81 LEU A C 1
ATOM 663 O O . LEU A 1 81 ? 1.722 10.478 15.286 1.00 85.88 81 LEU A O 1
ATOM 667 N N . ASN A 1 82 ? 3.800 9.633 15.239 1.00 84.75 82 ASN A N 1
ATOM 668 C CA . ASN A 1 82 ? 3.448 8.409 15.974 1.00 84.75 82 ASN A CA 1
ATOM 669 C C . ASN A 1 82 ? 2.801 8.682 17.344 1.00 84.75 82 ASN A C 1
ATOM 671 O O . ASN A 1 82 ? 1.922 7.935 17.751 1.00 84.75 82 ASN A O 1
ATOM 675 N N . ALA A 1 83 ? 3.175 9.771 18.025 1.00 86.38 83 ALA A N 1
ATOM 676 C CA . ALA A 1 83 ? 2.573 10.166 19.303 1.00 86.38 83 ALA A CA 1
ATOM 677 C C . ALA A 1 83 ? 1.091 10.582 19.194 1.00 86.38 83 ALA A C 1
ATOM 679 O O . ALA A 1 83 ? 0.376 10.568 20.189 1.00 86.38 83 ALA A O 1
ATOM 680 N N . GLU A 1 84 ? 0.637 10.956 17.996 1.00 89.44 84 GLU A N 1
ATOM 681 C CA . GLU A 1 84 ? -0.743 11.371 17.705 1.00 89.44 84 GLU A CA 1
ATOM 682 C C . GLU A 1 84 ? -1.514 10.287 16.932 1.00 89.44 84 GLU A C 1
ATOM 684 O O . GLU A 1 84 ? -2.641 10.522 16.489 1.00 89.44 84 GLU A O 1
ATOM 689 N N . ALA A 1 85 ? -0.896 9.118 16.724 1.00 92.56 85 ALA A N 1
ATOM 690 C CA . ALA A 1 85 ? -1.469 8.032 15.950 1.00 92.56 85 ALA A CA 1
ATOM 691 C C . ALA A 1 85 ? -2.583 7.334 16.736 1.00 92.56 85 ALA A C 1
ATOM 693 O O . ALA A 1 85 ? -2.391 6.884 17.865 1.00 92.56 85 ALA A O 1
ATOM 694 N N . VAL A 1 86 ? -3.738 7.192 16.095 1.00 93.00 86 VAL A N 1
ATOM 695 C CA . VAL A 1 86 ? -4.855 6.378 16.569 1.00 93.00 86 VAL A CA 1
ATOM 696 C C . VAL A 1 86 ? -4.890 5.118 15.706 1.00 93.00 86 VAL A C 1
ATOM 698 O O . VAL A 1 86 ? -5.152 5.242 14.505 1.00 93.00 86 VAL A O 1
ATOM 701 N N . PRO A 1 87 ? -4.602 3.926 16.268 1.00 94.06 87 PRO A N 1
ATOM 702 C CA . PRO A 1 87 ? -4.587 2.679 15.513 1.00 94.06 87 PRO A CA 1
ATOM 703 C C . PRO A 1 87 ? -5.903 2.432 14.778 1.00 94.06 87 PRO A C 1
ATOM 705 O O . PRO A 1 87 ? -6.985 2.589 15.341 1.00 94.06 87 PRO A O 1
ATOM 708 N N . SER A 1 88 ? -5.807 2.018 13.519 1.00 94.31 88 SER A N 1
ATOM 709 C CA . SER A 1 88 ? -6.968 1.755 12.669 1.00 94.31 88 SER A CA 1
ATOM 710 C C . SER A 1 88 ? -7.577 0.370 12.893 1.00 94.31 88 SER A C 1
ATOM 712 O O . SER A 1 88 ? -8.732 0.167 12.536 1.00 94.31 88 SER A O 1
ATOM 714 N N . GLY A 1 89 ? -6.799 -0.577 13.437 1.00 93.94 89 GLY A N 1
ATOM 715 C CA . GLY A 1 89 ? -7.114 -2.011 13.435 1.00 93.94 89 GLY A CA 1
ATOM 716 C C . GLY A 1 89 ? -6.675 -2.747 12.161 1.00 93.94 89 GLY A C 1
ATOM 717 O O . GLY A 1 89 ? -6.900 -3.948 12.047 1.00 93.94 89 GLY A O 1
ATOM 718 N N . LEU A 1 90 ? -6.029 -2.055 11.218 1.00 95.56 90 LEU A N 1
ATOM 719 C CA . LEU A 1 90 ? -5.473 -2.630 9.994 1.00 95.56 90 LEU A CA 1
ATOM 720 C C . LEU A 1 90 ? -3.951 -2.734 10.075 1.00 95.56 90 LEU A C 1
ATOM 722 O O . LEU A 1 90 ? -3.271 -1.909 10.689 1.00 95.56 90 LEU A O 1
ATOM 726 N N . CYS A 1 91 ? -3.412 -3.720 9.375 1.00 95.19 91 CYS A N 1
ATOM 727 C CA . CYS A 1 91 ? -1.990 -3.953 9.228 1.00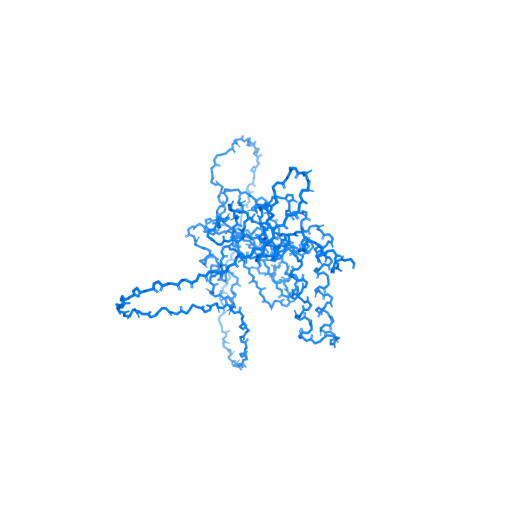 95.19 91 CYS A CA 1
ATOM 728 C C . CYS A 1 91 ? -1.620 -4.039 7.748 1.00 95.19 91 CYS A C 1
ATOM 730 O O . CYS A 1 91 ? -2.373 -4.566 6.930 1.00 95.19 91 CYS A O 1
ATOM 732 N N . LEU A 1 92 ? -0.457 -3.492 7.412 1.00 95.44 92 LEU A N 1
ATOM 733 C CA . LEU A 1 92 ? 0.136 -3.538 6.089 1.00 95.44 92 LEU A CA 1
ATOM 734 C C . LEU A 1 92 ? 1.264 -4.570 6.058 1.00 95.44 92 LEU A C 1
ATOM 736 O O . LEU A 1 92 ? 2.154 -4.563 6.916 1.00 95.44 92 LEU A O 1
ATOM 740 N N . TYR A 1 93 ? 1.246 -5.414 5.034 1.00 94.62 93 TYR A N 1
ATOM 741 C CA . TYR A 1 93 ? 2.273 -6.412 4.763 1.00 94.62 93 TYR A CA 1
ATOM 742 C C . TYR A 1 93 ? 2.757 -6.263 3.320 1.00 94.62 93 TYR A C 1
ATOM 744 O O . TYR A 1 93 ? 1.943 -6.280 2.399 1.00 94.62 93 TYR A O 1
ATOM 752 N N . ASP A 1 94 ? 4.061 -6.082 3.128 1.00 92.50 94 ASP A N 1
ATOM 753 C CA . ASP A 1 94 ? 4.695 -5.999 1.810 1.00 92.50 94 ASP A CA 1
ATOM 754 C C . ASP A 1 94 ? 5.484 -7.295 1.567 1.00 92.50 94 ASP A C 1
ATOM 756 O O . ASP A 1 94 ? 6.259 -7.701 2.430 1.00 92.50 94 ASP A O 1
ATOM 760 N N . ILE A 1 95 ? 5.304 -7.915 0.400 1.00 92.50 95 ILE A N 1
ATOM 761 C CA . ILE A 1 95 ? 6.230 -8.909 -0.153 1.00 92.50 95 ILE A CA 1
ATOM 762 C C . ILE A 1 95 ? 7.005 -8.208 -1.263 1.00 92.50 95 ILE A C 1
ATOM 764 O O . ILE A 1 95 ? 6.449 -7.913 -2.326 1.00 92.50 95 ILE A O 1
ATOM 768 N N . ASP A 1 96 ? 8.277 -7.931 -1.005 1.00 88.12 96 ASP A N 1
ATOM 769 C CA . ASP A 1 96 ? 9.193 -7.329 -1.970 1.00 88.12 96 ASP A CA 1
ATOM 770 C C . ASP A 1 96 ? 9.867 -8.401 -2.846 1.00 88.12 96 ASP A C 1
ATOM 772 O O . ASP A 1 96 ? 9.948 -9.572 -2.479 1.00 88.12 96 ASP A O 1
ATOM 776 N N . HIS A 1 97 ? 10.392 -7.986 -4.002 1.00 87.00 97 HIS A N 1
ATOM 777 C CA . HIS A 1 97 ? 11.171 -8.825 -4.926 1.00 87.00 97 HIS A CA 1
ATOM 778 C C . HIS A 1 97 ? 10.424 -10.050 -5.466 1.00 87.00 97 HIS A C 1
ATOM 780 O O . HIS A 1 97 ? 11.005 -11.118 -5.662 1.00 87.00 97 HIS A O 1
ATOM 786 N N . LEU A 1 98 ? 9.134 -9.881 -5.741 1.00 90.06 98 LEU A N 1
ATOM 787 C CA . LEU A 1 98 ? 8.296 -10.924 -6.311 1.00 90.06 98 LEU A CA 1
ATOM 788 C C . LEU A 1 98 ? 8.221 -10.758 -7.832 1.00 90.06 98 LEU A C 1
ATOM 790 O O . LEU A 1 98 ? 7.741 -9.735 -8.317 1.00 90.06 98 LEU A O 1
ATOM 794 N N . GLU A 1 99 ? 8.703 -11.756 -8.577 1.00 87.50 99 GLU A N 1
ATOM 795 C CA . GLU A 1 99 ? 8.780 -11.712 -10.047 1.00 87.50 99 GLU A CA 1
ATOM 796 C C . GLU A 1 99 ? 7.397 -11.745 -10.712 1.00 87.50 99 GLU A C 1
ATOM 798 O O . GLU A 1 99 ? 7.134 -10.987 -11.642 1.00 87.50 99 GLU A O 1
ATOM 803 N N . ALA A 1 100 ? 6.503 -12.589 -10.195 1.00 92.81 100 ALA A N 1
ATOM 804 C CA . ALA A 1 100 ? 5.174 -12.846 -10.742 1.00 92.81 100 ALA A CA 1
ATOM 805 C C . ALA A 1 100 ? 4.100 -12.577 -9.665 1.00 92.81 100 ALA A C 1
ATOM 807 O O . ALA A 1 100 ? 3.523 -13.511 -9.098 1.00 92.81 100 ALA A O 1
ATOM 808 N N . PRO A 1 101 ? 3.879 -11.305 -9.267 1.00 95.31 101 PRO A N 1
ATOM 809 C CA . PRO A 1 101 ? 3.029 -10.982 -8.124 1.00 95.31 101 PRO A CA 1
ATOM 810 C C . PRO A 1 101 ? 1.558 -11.344 -8.348 1.00 95.31 101 PRO A C 1
ATOM 812 O O . PRO A 1 101 ? 0.870 -11.722 -7.403 1.00 95.31 101 PRO A O 1
ATOM 815 N N . ARG A 1 102 ? 1.052 -11.255 -9.582 1.00 97.12 102 ARG A N 1
ATOM 816 C CA . ARG A 1 102 ? -0.347 -11.602 -9.876 1.00 97.12 102 ARG A CA 1
ATOM 817 C C . ARG A 1 102 ? -0.569 -13.109 -9.764 1.00 97.12 102 ARG A C 1
ATOM 819 O O . ARG A 1 102 ? -1.542 -13.543 -9.157 1.00 97.12 102 ARG A O 1
ATOM 826 N N . GLU A 1 103 ? 0.368 -13.884 -10.285 1.00 97.56 103 GLU A N 1
ATOM 827 C CA . GLU A 1 103 ? 0.381 -15.342 -10.256 1.00 97.56 103 GLU A CA 1
ATOM 828 C C . GLU A 1 103 ? 0.539 -15.854 -8.822 1.00 97.56 103 GLU A C 1
ATOM 830 O O . GLU A 1 103 ? -0.209 -16.729 -8.392 1.00 97.56 103 GLU A O 1
ATOM 835 N N . TYR A 1 104 ? 1.451 -15.265 -8.042 1.00 96.69 104 TYR A N 1
ATOM 836 C CA . TYR A 1 104 ? 1.587 -15.590 -6.623 1.00 96.69 104 TYR A CA 1
ATOM 837 C C . TYR A 1 104 ? 0.277 -15.343 -5.870 1.00 96.69 104 TYR A C 1
ATOM 839 O O . TYR A 1 104 ? -0.148 -16.192 -5.090 1.00 96.69 104 TYR A O 1
ATOM 847 N N . PHE A 1 105 ? -0.388 -14.206 -6.105 1.00 97.94 105 PHE A N 1
ATOM 848 C CA . PHE A 1 105 ? -1.680 -13.939 -5.477 1.00 97.94 105 PHE A CA 1
ATOM 849 C C . PHE A 1 105 ? -2.712 -15.013 -5.838 1.00 97.94 105 PHE A C 1
ATOM 851 O O . PHE A 1 105 ? -3.296 -15.600 -4.928 1.00 97.94 105 PHE A O 1
ATOM 858 N N . ALA A 1 106 ? -2.884 -15.308 -7.130 1.00 98.12 106 ALA A N 1
ATOM 859 C CA . ALA A 1 106 ? -3.850 -16.295 -7.613 1.00 98.12 106 ALA A CA 1
ATOM 860 C C . ALA A 1 106 ? -3.617 -17.691 -7.005 1.00 98.12 106 ALA A C 1
ATOM 862 O O . ALA A 1 106 ? -4.554 -18.361 -6.586 1.00 98.12 106 ALA A O 1
ATOM 863 N N . HIS A 1 107 ? -2.358 -18.121 -6.898 1.00 96.94 107 HIS A N 1
ATOM 864 C CA . HIS A 1 107 ? -2.030 -19.475 -6.444 1.00 96.94 107 HIS A CA 1
ATOM 865 C C . HIS A 1 107 ? -1.876 -19.629 -4.927 1.00 96.94 107 HIS A C 1
ATOM 867 O O . HIS A 1 107 ? -2.063 -20.729 -4.411 1.00 96.94 107 HIS A O 1
ATOM 873 N N . VAL A 1 108 ? -1.498 -18.571 -4.203 1.00 95.56 108 VAL A N 1
ATOM 874 C CA . VAL A 1 108 ? -1.139 -18.663 -2.773 1.00 95.56 108 VAL A CA 1
ATOM 875 C C . VAL A 1 108 ? -2.159 -17.974 -1.867 1.00 95.56 108 VAL A C 1
ATOM 877 O O . VAL A 1 108 ? -2.314 -18.355 -0.698 1.00 95.56 108 VAL A O 1
ATOM 880 N N . VAL A 1 109 ? -2.843 -16.944 -2.368 1.00 97.69 109 VAL A N 1
ATOM 881 C CA . VAL A 1 109 ? -3.608 -16.007 -1.533 1.00 97.69 109 VAL A CA 1
ATOM 882 C C . VAL A 1 109 ? -5.094 -15.996 -1.869 1.00 97.69 109 VAL A C 1
ATOM 884 O O . VAL A 1 109 ? -5.893 -15.937 -0.939 1.00 97.69 109 VAL A O 1
ATOM 887 N N . GLU A 1 110 ? -5.476 -16.063 -3.145 1.00 97.75 110 GLU A N 1
ATOM 888 C CA . GLU A 1 110 ? -6.844 -15.799 -3.617 1.00 97.75 110 GLU A CA 1
ATOM 889 C C . GLU A 1 110 ? -7.909 -16.622 -2.876 1.00 97.75 110 GLU A C 1
ATOM 891 O O . GLU A 1 110 ? -8.834 -16.053 -2.295 1.00 97.75 110 GLU A O 1
ATOM 896 N N . GLU A 1 111 ? -7.730 -17.941 -2.776 1.00 97.50 111 GLU A N 1
ATOM 897 C CA . GLU A 1 111 ? -8.683 -18.829 -2.090 1.00 97.50 111 GLU A CA 1
ATOM 898 C C . GLU A 1 111 ? -8.759 -18.594 -0.571 1.00 97.50 111 GLU A C 1
ATOM 900 O O . GLU A 1 111 ? -9.774 -18.884 0.064 1.00 97.50 111 GLU A O 1
ATOM 905 N N . ARG A 1 112 ? -7.706 -18.023 0.025 1.00 97.12 112 ARG A N 1
ATOM 906 C CA . ARG A 1 112 ? -7.590 -17.770 1.471 1.00 97.12 112 ARG A CA 1
ATOM 907 C C . ARG A 1 112 ? -7.760 -16.296 1.834 1.00 97.12 112 ARG A C 1
ATOM 909 O O . ARG A 1 112 ? -7.634 -15.938 3.002 1.00 97.12 112 ARG A O 1
ATOM 916 N N . VAL A 1 113 ? -8.076 -15.418 0.878 1.00 97.06 113 VAL A N 1
ATOM 917 C CA . VAL A 1 113 ? -8.075 -13.956 1.077 1.00 97.06 113 VAL A CA 1
ATOM 918 C C . VAL A 1 113 ? -8.951 -13.522 2.260 1.00 97.06 113 VAL A C 1
ATOM 920 O O . VAL A 1 113 ? -8.561 -12.675 3.066 1.00 97.06 113 VAL A O 1
ATOM 923 N N . ARG A 1 114 ? -10.107 -14.177 2.427 1.00 94.19 114 ARG A N 1
ATOM 924 C CA . ARG A 1 114 ? -11.035 -13.935 3.540 1.00 94.19 114 ARG A CA 1
ATOM 925 C C . ARG A 1 114 ? -10.537 -14.512 4.860 1.00 94.19 114 ARG A C 1
ATOM 927 O O . ARG A 1 114 ? -10.680 -13.847 5.881 1.00 94.19 114 ARG A O 1
ATOM 934 N N . GLU A 1 115 ? -9.961 -15.713 4.841 1.00 95.06 115 GLU A N 1
ATOM 935 C CA . GLU A 1 115 ? -9.377 -16.374 6.020 1.00 95.06 115 GLU A CA 1
ATOM 936 C C . GLU A 1 115 ? -8.235 -15.535 6.605 1.00 95.06 115 GLU A C 1
ATOM 938 O O . GLU A 1 115 ? -8.174 -15.309 7.814 1.00 95.06 115 GLU A O 1
ATOM 943 N N . LEU A 1 116 ? -7.391 -14.990 5.727 1.00 96.62 116 LEU A N 1
ATOM 944 C CA . LEU A 1 116 ? -6.260 -14.134 6.074 1.00 96.62 116 LEU A CA 1
ATOM 945 C C . LEU A 1 116 ? -6.678 -12.725 6.524 1.00 96.62 116 LEU A C 1
ATOM 947 O O . LEU A 1 116 ? -5.835 -11.925 6.924 1.00 96.62 116 LEU A O 1
ATOM 951 N N . GLY A 1 117 ? -7.970 -12.395 6.455 1.00 96.25 117 GLY A N 1
ATOM 952 C CA . GLY A 1 117 ? -8.485 -11.084 6.845 1.00 96.25 117 GLY A CA 1
ATOM 953 C C . GLY A 1 117 ? -8.047 -9.953 5.926 1.00 96.25 117 GLY A C 1
ATOM 954 O O . GLY A 1 117 ? -8.127 -8.792 6.327 1.00 96.25 117 GLY A O 1
ATOM 955 N N . ILE A 1 118 ? -7.592 -10.271 4.714 1.00 98.06 118 ILE A N 1
ATOM 956 C CA . ILE A 1 118 ? -7.176 -9.283 3.724 1.00 98.06 118 ILE A CA 1
ATOM 957 C C . ILE A 1 118 ? -8.414 -8.498 3.284 1.00 98.06 118 ILE A C 1
ATOM 959 O O . ILE A 1 118 ? -9.468 -9.067 2.997 1.00 98.06 118 ILE A O 1
ATOM 963 N N . VAL A 1 119 ? -8.282 -7.174 3.270 1.00 97.81 119 VAL A N 1
ATOM 964 C CA . VAL A 1 119 ? -9.309 -6.222 2.816 1.00 97.81 119 VAL A CA 1
ATOM 965 C C . VAL A 1 119 ? -8.868 -5.446 1.578 1.00 97.81 119 VAL A C 1
ATOM 967 O O . VAL A 1 119 ? -9.696 -4.902 0.857 1.00 97.81 119 VAL A O 1
ATOM 970 N N . LEU A 1 120 ? -7.567 -5.425 1.292 1.00 98.62 120 LEU A N 1
ATOM 971 C CA . LEU A 1 120 ? -7.012 -4.885 0.058 1.00 98.62 120 LEU A CA 1
ATOM 972 C C . LEU A 1 120 ? -5.750 -5.669 -0.301 1.00 98.62 120 LEU A C 1
ATOM 974 O O . LEU A 1 120 ? -4.861 -5.827 0.535 1.00 98.62 120 LEU A O 1
ATOM 978 N N . ALA A 1 121 ? -5.656 -6.123 -1.545 1.00 98.62 121 ALA A N 1
ATOM 979 C CA . ALA A 1 121 ? -4.439 -6.680 -2.119 1.00 98.62 121 ALA A CA 1
ATOM 980 C C . ALA A 1 121 ? -4.144 -5.968 -3.433 1.00 98.62 121 ALA A C 1
ATOM 982 O O . ALA A 1 121 ? -5.035 -5.817 -4.271 1.00 98.62 121 ALA A O 1
ATOM 983 N N . HIS A 1 122 ? -2.903 -5.538 -3.630 1.00 98.62 122 HIS A N 1
ATOM 984 C CA . HIS A 1 122 ? -2.505 -4.916 -4.883 1.00 98.62 122 HIS A CA 1
ATOM 985 C C . HIS A 1 122 ? -1.028 -5.134 -5.204 1.00 98.62 122 HIS A C 1
ATOM 987 O O . HIS A 1 122 ? -0.187 -5.320 -4.321 1.00 98.62 122 HIS A O 1
ATOM 993 N N . VAL A 1 123 ? -0.708 -5.049 -6.491 1.00 98.00 123 VAL A N 1
ATOM 994 C CA . VAL A 1 123 ? 0.671 -4.976 -6.976 1.00 98.00 123 VAL A CA 1
ATOM 995 C C . VAL A 1 123 ? 1.274 -3.626 -6.564 1.00 98.00 123 VAL A C 1
ATOM 997 O O . VAL A 1 123 ? 0.604 -2.592 -6.598 1.00 98.00 123 VAL A O 1
ATOM 1000 N N . THR A 1 124 ? 2.527 -3.611 -6.111 1.00 95.69 124 THR A N 1
ATOM 1001 C CA . THR A 1 124 ? 3.215 -2.377 -5.683 1.00 95.69 124 THR A CA 1
ATOM 1002 C C . THR A 1 124 ? 3.515 -1.448 -6.875 1.00 95.69 124 THR A C 1
ATOM 1004 O O . THR A 1 124 ? 3.553 -1.912 -8.014 1.00 95.69 124 THR A O 1
ATOM 1007 N N . PRO A 1 125 ? 3.789 -0.138 -6.664 1.00 94.50 125 PRO A N 1
ATOM 1008 C CA . PRO A 1 125 ? 4.039 0.794 -7.771 1.00 94.50 125 PRO A CA 1
ATOM 1009 C C . PRO A 1 125 ? 5.139 0.359 -8.754 1.00 94.50 125 PRO A C 1
ATOM 1011 O O . PRO A 1 125 ? 5.070 0.706 -9.926 1.00 94.50 125 PRO A O 1
ATOM 1014 N N . SER A 1 126 ? 6.146 -0.391 -8.286 1.00 89.69 126 SER A N 1
ATOM 1015 C CA . SER A 1 126 ? 7.249 -0.890 -9.120 1.00 89.69 126 SER A CA 1
ATOM 1016 C C . SER A 1 126 ? 6.959 -2.205 -9.843 1.00 89.69 126 SER A C 1
ATOM 1018 O O . SER A 1 126 ? 7.829 -2.665 -10.562 1.00 89.69 126 SER A O 1
ATOM 1020 N N . LYS A 1 127 ? 5.780 -2.816 -9.667 1.00 90.38 127 LYS A N 1
ATOM 1021 C CA . LYS A 1 127 ? 5.415 -4.147 -10.198 1.00 90.38 127 LYS A CA 1
ATOM 1022 C C . LYS A 1 127 ? 6.247 -5.332 -9.680 1.00 90.38 127 LYS A C 1
ATOM 1024 O O . LYS A 1 127 ? 5.944 -6.464 -10.013 1.00 90.38 127 LYS A O 1
ATOM 1029 N N . GLU A 1 128 ? 7.214 -5.088 -8.801 1.00 89.75 128 GLU A N 1
ATOM 1030 C CA . GLU A 1 128 ? 8.140 -6.093 -8.247 1.00 89.75 128 GLU A CA 1
ATOM 1031 C C . GLU A 1 128 ? 7.735 -6.587 -6.848 1.00 89.75 128 GLU A C 1
ATOM 1033 O O . GLU A 1 128 ? 8.582 -6.956 -6.035 1.00 89.75 128 GLU A O 1
ATOM 1038 N N . GLY A 1 129 ? 6.452 -6.516 -6.501 1.00 93.88 129 GLY A N 1
ATOM 1039 C CA . GLY A 1 129 ? 6.005 -6.896 -5.166 1.00 93.88 129 GLY A CA 1
ATOM 1040 C C . GLY A 1 129 ? 4.500 -6.832 -4.988 1.00 93.88 129 GLY A C 1
ATOM 1041 O O . GLY A 1 129 ? 3.798 -6.182 -5.772 1.00 93.88 129 GLY A O 1
ATOM 1042 N N . LEU A 1 130 ? 4.029 -7.466 -3.920 1.00 96.00 130 LEU A N 1
ATOM 1043 C CA . LEU A 1 130 ? 2.644 -7.433 -3.465 1.00 96.00 130 LEU A CA 1
ATOM 1044 C C . LEU A 1 130 ? 2.526 -6.660 -2.164 1.00 96.00 130 LEU A C 1
ATOM 1046 O O . LEU A 1 130 ? 3.403 -6.715 -1.307 1.00 96.00 130 LEU A O 1
ATOM 1050 N N . ARG A 1 131 ? 1.395 -5.986 -2.001 1.00 97.19 131 ARG A N 1
ATOM 1051 C CA . ARG A 1 131 ? 1.008 -5.372 -0.742 1.00 97.19 131 ARG A CA 1
ATOM 1052 C C . ARG A 1 131 ? -0.364 -5.863 -0.327 1.00 97.19 131 ARG A C 1
ATOM 1054 O O . ARG A 1 131 ? -1.309 -5.816 -1.116 1.00 97.19 131 ARG A O 1
ATOM 1061 N N . PHE A 1 132 ? -0.467 -6.241 0.938 1.00 97.88 132 PHE A N 1
ATOM 1062 C CA . PHE A 1 132 ? -1.715 -6.569 1.605 1.00 97.88 132 PHE A CA 1
ATOM 1063 C C . PHE A 1 132 ? -2.027 -5.534 2.677 1.00 97.88 132 PHE A C 1
ATOM 1065 O O . PHE A 1 132 ? -1.146 -5.093 3.417 1.00 97.88 132 PHE A O 1
ATOM 1072 N N . VAL A 1 133 ? -3.303 -5.186 2.782 1.00 97.88 133 VAL A N 1
ATOM 1073 C CA . VAL A 1 133 ? -3.894 -4.571 3.966 1.00 97.88 133 VAL A CA 1
ATOM 1074 C C . VAL A 1 133 ? -4.872 -5.583 4.533 1.00 97.88 133 VAL A C 1
ATOM 1076 O O . VAL A 1 133 ? -5.745 -6.069 3.811 1.00 97.88 133 VAL A O 1
ATOM 1079 N N . PHE A 1 134 ? -4.721 -5.914 5.806 1.00 97.19 134 PHE A N 1
ATOM 1080 C CA . PHE A 1 134 ? -5.543 -6.912 6.478 1.00 97.19 134 PHE A CA 1
ATOM 1081 C C . PHE A 1 134 ? -5.955 -6.440 7.867 1.00 97.19 134 PHE A C 1
ATOM 1083 O O . PHE A 1 134 ? -5.297 -5.598 8.479 1.00 97.19 134 PHE A O 1
ATOM 1090 N N . VAL A 1 135 ? -7.066 -6.975 8.359 1.00 96.06 135 VAL A N 1
ATOM 1091 C CA . VAL A 1 135 ? -7.557 -6.700 9.710 1.00 96.06 135 VAL A CA 1
ATOM 1092 C C . VAL A 1 135 ? -6.670 -7.422 10.720 1.00 96.06 135 VAL A C 1
ATOM 1094 O O . VAL A 1 135 ? -6.457 -8.630 10.612 1.00 96.06 135 VAL A O 1
ATOM 1097 N N . ILE A 1 136 ? -6.172 -6.689 11.716 1.00 94.62 136 ILE A N 1
ATOM 1098 C CA . ILE A 1 136 ? -5.364 -7.244 12.804 1.00 94.62 136 ILE A CA 1
ATOM 1099 C C . ILE A 1 136 ? -6.190 -8.306 13.554 1.00 94.62 136 ILE A C 1
ATOM 1101 O O . ILE A 1 136 ? -7.311 -8.008 13.989 1.00 94.62 136 ILE A O 1
ATOM 1105 N N . PRO A 1 137 ? -5.669 -9.537 13.727 1.00 93.88 137 PRO A N 1
ATOM 1106 C CA . PRO A 1 137 ? -6.341 -10.543 14.536 1.00 93.88 137 PRO A CA 1
ATOM 1107 C C . PRO A 1 137 ? -6.544 -10.084 15.982 1.00 93.88 137 PRO A C 1
ATOM 1109 O O . PRO A 1 137 ? -5.703 -9.411 16.576 1.00 93.88 137 PRO A O 1
ATOM 1112 N N . ALA A 1 138 ? -7.685 -10.453 16.558 1.00 91.25 138 ALA A N 1
ATOM 1113 C CA . ALA A 1 138 ? -8.079 -10.062 17.899 1.00 91.25 138 ALA A CA 1
ATOM 1114 C C . ALA A 1 138 ? -7.014 -10.476 18.924 1.00 91.25 138 ALA A C 1
ATOM 1116 O O . ALA A 1 138 ? -6.571 -11.622 18.956 1.00 91.25 138 ALA A O 1
ATOM 1117 N N . GLY A 1 139 ? -6.625 -9.527 19.776 1.00 90.81 139 GLY A N 1
ATOM 1118 C CA . GLY A 1 139 ? -5.605 -9.738 20.803 1.00 90.81 139 GLY A CA 1
ATOM 1119 C C . GLY A 1 139 ? -4.160 -9.634 20.311 1.00 90.81 139 GLY A C 1
ATOM 1120 O O . GLY A 1 139 ? -3.267 -9.716 21.147 1.00 90.81 139 GLY A O 1
ATOM 1121 N N . MET A 1 140 ? -3.916 -9.417 19.013 1.00 93.75 140 MET A N 1
ATOM 1122 C CA . MET A 1 140 ? -2.568 -9.185 18.489 1.00 93.75 140 MET A CA 1
ATOM 1123 C C . MET A 1 140 ? -2.223 -7.695 18.439 1.00 93.75 140 MET A C 1
ATOM 1125 O O . MET A 1 140 ? -3.039 -6.843 18.082 1.00 93.75 140 MET A O 1
ATOM 1129 N N . SER A 1 141 ? -0.969 -7.386 18.747 1.00 92.44 141 SER A N 1
ATOM 1130 C CA . SER A 1 141 ? -0.320 -6.129 18.386 1.00 92.44 141 SER A CA 1
ATOM 1131 C C . SER A 1 141 ? -0.008 -6.073 16.885 1.00 92.44 141 SER A C 1
ATOM 1133 O O . SER A 1 141 ? -0.060 -7.075 16.172 1.00 92.44 141 SER A O 1
ATOM 1135 N N . LEU A 1 142 ? 0.380 -4.893 16.393 1.00 91.88 142 LEU A N 1
ATOM 1136 C CA . LEU A 1 142 ? 0.791 -4.712 14.998 1.00 91.88 142 LEU A CA 1
ATOM 1137 C C . LEU A 1 142 ? 1.967 -5.629 14.610 1.00 91.88 142 LEU A C 1
ATOM 1139 O O . LEU A 1 142 ? 1.959 -6.210 13.530 1.00 91.88 142 LEU A O 1
ATOM 1143 N N . ALA A 1 143 ? 2.955 -5.779 15.497 1.00 92.00 143 ALA A N 1
ATOM 1144 C CA . ALA A 1 143 ? 4.117 -6.635 15.265 1.00 92.00 143 ALA A CA 1
ATOM 1145 C C . ALA A 1 143 ? 3.725 -8.117 15.187 1.00 92.00 143 ALA A C 1
ATOM 1147 O O . ALA A 1 143 ? 4.127 -8.817 14.260 1.00 92.00 143 ALA A O 1
ATOM 1148 N N . GLU A 1 144 ? 2.893 -8.577 16.126 1.00 93.75 144 GLU A N 1
ATOM 1149 C CA . GLU A 1 144 ? 2.386 -9.953 16.142 1.00 93.75 144 GLU A CA 1
ATOM 1150 C C . GLU A 1 144 ? 1.527 -10.249 14.913 1.00 93.75 144 GLU A C 1
ATOM 1152 O O . GLU A 1 144 ? 1.642 -11.328 14.344 1.00 93.75 144 GLU A O 1
ATOM 1157 N N . ALA A 1 145 ? 0.723 -9.288 14.451 1.00 94.38 145 ALA A N 1
ATOM 1158 C CA . ALA A 1 145 ? -0.079 -9.437 13.241 1.00 94.38 145 ALA A CA 1
ATOM 1159 C C . ALA A 1 145 ? 0.789 -9.583 11.980 1.00 94.38 145 ALA A C 1
ATOM 1161 O O . ALA A 1 145 ? 0.497 -10.427 11.132 1.00 94.38 145 ALA A O 1
ATOM 1162 N N . GLN A 1 146 ? 1.871 -8.805 11.858 1.00 93.19 146 GLN A N 1
ATOM 1163 C CA . GLN A 1 146 ? 2.818 -8.942 10.745 1.00 93.19 146 GLN A CA 1
ATOM 1164 C C . GLN A 1 146 ? 3.548 -10.289 10.782 1.00 93.19 146 GLN A C 1
ATOM 1166 O O . GLN A 1 146 ? 3.653 -10.955 9.754 1.00 93.19 146 GLN A O 1
ATOM 1171 N N . GLU A 1 147 ? 4.008 -10.715 11.959 1.00 92.75 147 GLU A N 1
ATOM 1172 C CA . GLU A 1 147 ? 4.658 -12.018 12.129 1.00 92.75 147 GLU A CA 1
ATOM 1173 C C . GLU A 1 147 ? 3.676 -13.184 11.918 1.00 92.75 147 GLU A C 1
ATOM 1175 O O . GLU A 1 147 ? 4.039 -14.251 11.427 1.00 92.75 147 GLU A O 1
ATOM 1180 N N . TRP A 1 148 ? 2.408 -13.009 12.281 1.00 94.75 148 TRP A N 1
ATOM 1181 C CA . TRP A 1 148 ? 1.364 -13.979 11.985 1.00 94.75 148 TRP A CA 1
ATOM 1182 C C . TRP A 1 148 ? 1.149 -14.105 10.475 1.00 94.75 148 TRP A C 1
ATOM 1184 O O . TRP A 1 148 ? 1.173 -15.226 9.966 1.00 94.75 148 TRP A O 1
ATOM 1194 N N . MET A 1 149 ? 1.010 -12.984 9.757 1.00 95.56 149 MET A N 1
ATOM 1195 C CA . MET A 1 149 ? 0.815 -12.973 8.303 1.00 95.56 149 MET A CA 1
ATOM 1196 C C . MET A 1 149 ? 1.999 -13.608 7.564 1.00 95.56 149 MET A C 1
ATOM 1198 O O . MET A 1 149 ? 1.786 -14.428 6.672 1.00 95.56 149 MET A O 1
ATOM 1202 N N . SER A 1 150 ? 3.241 -13.314 7.966 1.00 94.19 150 SER A N 1
ATOM 1203 C CA . SER A 1 150 ? 4.423 -13.917 7.334 1.00 94.19 150 SER A CA 1
ATOM 1204 C C . SER A 1 150 ? 4.436 -15.439 7.444 1.00 94.19 150 SER A C 1
ATOM 1206 O O . SER A 1 150 ? 4.729 -16.128 6.466 1.00 94.19 150 SER A O 1
ATOM 1208 N N . ARG A 1 151 ? 4.031 -15.985 8.600 1.00 94.31 151 ARG A N 1
ATOM 1209 C CA . ARG A 1 151 ? 3.858 -17.433 8.789 1.00 94.31 151 ARG A CA 1
ATOM 1210 C C . ARG A 1 151 ? 2.761 -17.999 7.886 1.00 94.31 151 ARG A C 1
ATOM 1212 O O . ARG A 1 151 ? 2.966 -19.064 7.314 1.00 94.31 151 ARG A O 1
ATOM 1219 N N . GLN A 1 152 ? 1.632 -17.301 7.724 1.00 95.38 152 GLN A N 1
ATOM 1220 C CA . GLN A 1 152 ? 0.537 -17.762 6.852 1.00 95.38 152 GLN A CA 1
ATOM 1221 C C . GLN A 1 152 ? 0.934 -17.829 5.369 1.00 95.38 152 GLN A C 1
ATOM 1223 O O . GLN A 1 152 ? 0.435 -18.675 4.616 1.00 95.38 152 GLN A O 1
ATOM 1228 N N . LEU A 1 153 ? 1.817 -16.921 4.954 1.00 94.00 153 LEU A N 1
ATOM 1229 C CA . LEU A 1 153 ? 2.323 -16.809 3.586 1.00 94.00 153 LEU A CA 1
ATOM 1230 C C . LEU A 1 153 ? 3.626 -17.588 3.366 1.00 94.00 153 LEU A C 1
ATOM 1232 O O . LEU A 1 153 ? 4.124 -17.640 2.243 1.00 94.00 153 LEU A O 1
ATOM 1236 N N . ASN A 1 154 ? 4.152 -18.212 4.426 1.00 91.81 154 ASN A N 1
ATOM 1237 C CA . ASN A 1 154 ? 5.435 -18.906 4.442 1.00 91.81 154 ASN A CA 1
ATOM 1238 C C . ASN A 1 154 ? 6.566 -18.041 3.850 1.00 91.81 154 ASN A C 1
ATOM 1240 O O . ASN A 1 154 ? 7.384 -18.524 3.067 1.00 91.81 154 ASN A O 1
ATOM 1244 N N . ASP A 1 155 ? 6.570 -16.752 4.203 1.00 88.69 155 ASP A N 1
ATOM 1245 C CA . ASP A 1 155 ? 7.509 -15.755 3.691 1.00 88.69 155 ASP A CA 1
ATOM 1246 C C . ASP A 1 155 ? 8.823 -15.784 4.498 1.00 88.69 155 ASP A C 1
ATOM 1248 O O . ASP A 1 155 ? 8.845 -15.362 5.661 1.00 88.69 155 ASP A O 1
ATOM 1252 N N . PRO A 1 156 ? 9.934 -16.273 3.913 1.00 79.38 156 PRO A N 1
ATOM 1253 C CA . PRO A 1 156 ? 11.212 -16.372 4.610 1.00 79.38 156 PRO A CA 1
ATOM 1254 C C . PRO A 1 156 ? 11.906 -15.014 4.779 1.00 79.38 156 PRO A C 1
ATOM 1256 O O . PRO A 1 156 ? 12.842 -14.908 5.571 1.00 79.38 156 PRO A O 1
ATOM 1259 N N . ASN A 1 157 ? 11.464 -13.986 4.049 1.00 82.25 157 ASN A N 1
ATOM 1260 C CA . ASN A 1 157 ? 12.109 -12.677 3.981 1.00 82.25 157 ASN A CA 1
ATOM 1261 C C . ASN A 1 157 ? 11.465 -11.651 4.921 1.00 82.25 157 ASN A C 1
ATOM 1263 O O . ASN A 1 157 ? 11.796 -10.466 4.860 1.00 82.25 157 ASN A O 1
ATOM 1267 N N . TYR A 1 158 ? 10.566 -12.092 5.806 1.00 80.69 158 TYR A N 1
ATOM 1268 C CA . TYR A 1 158 ? 9.919 -11.215 6.769 1.00 80.69 158 TYR A CA 1
ATOM 1269 C C . TYR A 1 158 ? 10.936 -10.530 7.694 1.00 80.69 158 TYR A C 1
ATOM 1271 O O . TYR A 1 158 ? 11.538 -11.137 8.586 1.00 80.69 158 TYR A O 1
ATOM 1279 N N . ASP A 1 159 ? 11.084 -9.222 7.501 1.00 74.50 159 ASP A N 1
ATOM 1280 C CA . ASP A 1 159 ? 11.853 -8.344 8.369 1.00 74.50 159 ASP A CA 1
ATOM 1281 C C . ASP A 1 159 ? 11.098 -8.123 9.691 1.00 74.50 159 ASP A C 1
ATOM 1283 O O . ASP A 1 159 ? 10.080 -7.431 9.741 1.00 74.50 159 ASP A O 1
ATOM 1287 N N . ARG A 1 160 ? 11.636 -8.689 10.781 1.00 68.50 160 ARG A N 1
ATOM 1288 C CA . ARG A 1 160 ? 11.085 -8.574 12.145 1.00 68.50 160 ARG A CA 1
ATOM 1289 C C . ARG A 1 160 ? 11.123 -7.155 12.717 1.00 68.50 160 ARG A C 1
ATOM 1291 O O . ARG A 1 160 ? 10.659 -6.952 13.841 1.00 68.50 160 ARG A O 1
ATOM 1298 N N . SER A 1 161 ? 11.700 -6.174 12.019 1.00 65.44 161 SER A N 1
ATOM 1299 C CA . SER A 1 161 ? 11.642 -4.794 12.489 1.00 65.44 161 SER A CA 1
ATOM 1300 C C . SER A 1 161 ? 10.190 -4.316 12.531 1.00 65.44 161 SER A C 1
ATOM 1302 O O . SER A 1 161 ? 9.499 -4.218 11.514 1.00 65.44 161 SER A O 1
ATOM 1304 N N . VAL A 1 162 ? 9.726 -4.019 13.747 1.00 63.22 162 VAL A N 1
ATOM 1305 C CA . VAL A 1 162 ? 8.377 -3.506 13.987 1.00 63.22 162 VAL A CA 1
ATOM 1306 C C . VAL A 1 162 ? 8.204 -2.224 13.190 1.00 63.22 162 VAL A C 1
ATOM 1308 O O . VAL A 1 162 ? 8.938 -1.252 13.386 1.00 63.22 162 VAL A O 1
ATOM 1311 N N . LYS A 1 163 ? 7.236 -2.215 12.274 1.00 73.62 163 LYS A N 1
ATOM 1312 C CA . LYS A 1 163 ? 6.911 -1.005 11.528 1.00 73.62 163 LYS A CA 1
ATOM 1313 C C . LYS A 1 163 ? 6.012 -0.117 12.378 1.00 73.62 163 LYS A C 1
ATOM 1315 O O . LYS A 1 163 ? 5.113 -0.598 13.060 1.00 73.62 163 LYS A O 1
ATOM 1320 N N . ASP A 1 164 ? 6.261 1.185 12.344 1.00 85.19 164 ASP A N 1
ATOM 1321 C CA . ASP A 1 164 ? 5.523 2.140 13.159 1.00 85.19 164 ASP A CA 1
ATOM 1322 C C . ASP A 1 164 ? 4.089 2.389 12.641 1.00 85.19 164 ASP A C 1
ATOM 1324 O O . ASP A 1 164 ? 3.741 2.079 11.494 1.00 85.19 164 ASP A O 1
ATOM 1328 N N . LEU A 1 165 ? 3.232 2.958 13.496 1.00 88.69 165 LEU A N 1
ATOM 1329 C CA . LEU A 1 165 ? 1.838 3.291 13.161 1.00 88.69 165 LEU A CA 1
ATOM 1330 C C . LEU A 1 165 ? 1.737 4.350 12.052 1.00 88.69 165 LEU A C 1
ATOM 1332 O O . LEU A 1 165 ? 0.721 4.448 11.368 1.00 88.69 165 LEU A O 1
ATOM 1336 N N . ALA A 1 166 ? 2.793 5.129 11.835 1.00 87.69 166 ALA A N 1
ATOM 1337 C CA . ALA A 1 166 ? 2.881 6.117 10.777 1.00 87.69 166 ALA A CA 1
ATOM 1338 C C . ALA A 1 166 ? 3.482 5.580 9.468 1.00 87.69 166 ALA A C 1
ATOM 1340 O O . ALA A 1 166 ? 3.789 6.387 8.580 1.00 87.69 166 ALA A O 1
ATOM 1341 N N . ARG A 1 167 ? 3.599 4.253 9.286 1.00 90.56 167 ARG A N 1
ATOM 1342 C CA . ARG A 1 167 ? 4.040 3.651 8.016 1.00 90.56 167 ARG A CA 1
ATOM 1343 C C . ARG A 1 167 ? 3.150 4.111 6.858 1.00 90.56 167 ARG A C 1
ATOM 1345 O O . ARG A 1 167 ? 1.933 3.932 6.864 1.00 90.56 167 ARG A O 1
ATOM 1352 N N . SER A 1 168 ? 3.793 4.684 5.846 1.00 92.75 168 SER A N 1
ATOM 1353 C CA . SER A 1 168 ? 3.142 5.134 4.619 1.00 92.75 168 SER A CA 1
ATOM 1354 C C . SER A 1 168 ? 3.088 4.025 3.571 1.00 92.75 168 SER A C 1
ATOM 1356 O O . SER A 1 168 ? 4.044 3.274 3.396 1.00 92.75 168 SER A O 1
ATOM 1358 N N . SER A 1 169 ? 2.000 4.004 2.812 1.00 95.06 169 SER A N 1
ATOM 1359 C CA . SER A 1 169 ? 1.753 3.137 1.666 1.00 95.06 169 SER A CA 1
ATOM 1360 C C . SER A 1 169 ? 1.422 3.997 0.458 1.00 95.06 169 SER A C 1
ATOM 1362 O O . SER A 1 169 ? 0.406 4.688 0.457 1.00 95.06 169 SER A O 1
ATOM 1364 N N . PHE A 1 170 ? 2.283 4.001 -0.557 1.00 97.31 170 PHE A N 1
ATOM 1365 C CA . PHE A 1 170 ? 2.009 4.743 -1.788 1.00 97.31 170 PHE A CA 1
ATOM 1366 C C . PHE A 1 170 ? 0.758 4.203 -2.483 1.00 97.31 170 PHE A C 1
ATOM 1368 O O . PHE A 1 170 ? 0.630 2.988 -2.652 1.00 97.31 170 PHE A O 1
ATOM 1375 N N . ALA A 1 171 ? -0.126 5.110 -2.895 1.00 98.00 171 ALA A N 1
ATOM 1376 C CA . ALA A 1 171 ? -1.289 4.784 -3.705 1.00 98.00 171 ALA A CA 1
ATOM 1377 C C . ALA A 1 171 ? -0.860 4.197 -5.057 1.00 98.00 171 ALA A C 1
ATOM 1379 O O . ALA A 1 171 ? 0.145 4.611 -5.636 1.00 98.00 171 ALA A O 1
ATOM 1380 N N . VAL A 1 172 ? -1.653 3.254 -5.552 1.00 98.50 172 VAL A N 1
ATOM 1381 C CA . VAL A 1 172 ? -1.519 2.638 -6.877 1.00 98.50 172 VAL A CA 1
ATOM 1382 C C . VAL A 1 172 ? -2.815 2.859 -7.654 1.00 98.50 172 VAL A C 1
ATOM 1384 O O . VAL A 1 172 ? -3.842 3.133 -7.022 1.00 98.50 172 VAL A O 1
ATOM 1387 N N . PRO A 1 173 ? -2.797 2.779 -8.994 1.00 98.50 173 PRO A N 1
ATOM 1388 C CA . PRO A 1 173 ? -4.033 2.839 -9.754 1.00 98.50 173 PRO A CA 1
ATOM 1389 C C . PRO A 1 173 ? -4.904 1.608 -9.457 1.00 98.50 173 PRO A C 1
ATOM 1391 O O . PRO A 1 173 ? -4.386 0.538 -9.138 1.00 98.50 173 PRO A O 1
ATOM 1394 N N . GLU A 1 174 ? -6.225 1.750 -9.573 1.00 98.44 174 GLU A N 1
ATOM 1395 C CA . GLU A 1 174 ? -7.195 0.667 -9.324 1.00 98.44 174 GLU A CA 1
ATOM 1396 C C . GLU A 1 174 ? -6.888 -0.600 -10.143 1.00 98.44 174 GLU A C 1
ATOM 1398 O O . GLU A 1 174 ? -7.051 -1.707 -9.648 1.00 98.44 174 GLU A O 1
ATOM 1403 N N . GLU A 1 175 ? -6.341 -0.461 -11.351 1.00 97.88 175 GLU A N 1
ATOM 1404 C CA . GLU A 1 175 ? -5.904 -1.581 -12.204 1.00 97.88 175 GLU A CA 1
ATOM 1405 C C . GLU A 1 175 ? -4.817 -2.483 -11.569 1.00 97.88 175 GLU A C 1
ATOM 1407 O O . GLU A 1 175 ? -4.602 -3.619 -12.010 1.00 97.88 175 GLU A O 1
ATOM 1412 N N . TYR A 1 176 ? -4.107 -2.006 -10.539 1.00 98.31 176 TYR A N 1
ATOM 1413 C CA . TYR A 1 176 ? -3.130 -2.808 -9.789 1.00 98.31 176 TYR A CA 1
ATOM 1414 C C . TYR A 1 176 ? -3.783 -3.637 -8.680 1.00 98.31 176 TYR A C 1
ATOM 1416 O O . TYR A 1 176 ? -3.107 -4.484 -8.089 1.00 98.31 176 TYR A O 1
ATOM 1424 N N . PHE A 1 177 ? -5.062 -3.408 -8.373 1.00 98.62 177 PHE A N 1
ATOM 1425 C CA . PHE A 1 177 ? -5.772 -4.166 -7.351 1.00 98.62 177 PHE A CA 1
ATOM 1426 C C . PHE A 1 177 ? -5.997 -5.605 -7.816 1.00 98.62 177 PHE A C 1
ATOM 1428 O O . PHE A 1 177 ? -6.295 -5.876 -8.978 1.00 98.62 177 PHE A O 1
ATOM 1435 N N . LEU A 1 178 ? -5.837 -6.528 -6.874 1.00 98.62 178 LEU A N 1
ATOM 1436 C CA . LEU A 1 178 ? -6.112 -7.957 -7.028 1.00 98.62 178 LEU A CA 1
ATOM 1437 C C . LEU A 1 178 ? -7.323 -8.368 -6.191 1.00 98.62 178 LEU A C 1
ATOM 1439 O O . LEU A 1 178 ? -8.036 -9.299 -6.538 1.00 98.62 178 LEU A O 1
ATOM 1443 N N . TYR A 1 179 ? -7.570 -7.643 -5.100 1.00 98.69 179 TYR A N 1
ATOM 1444 C CA . TYR A 1 179 ? -8.730 -7.826 -4.246 1.00 98.69 179 TYR A CA 1
ATOM 1445 C C . TYR A 1 179 ? -9.040 -6.532 -3.503 1.00 98.69 179 TYR A C 1
ATOM 1447 O O . TYR A 1 179 ? -8.122 -5.857 -3.032 1.00 98.69 179 TYR A O 1
ATOM 1455 N N . ILE A 1 180 ? -10.325 -6.222 -3.343 1.00 98.19 180 ILE A N 1
ATOM 1456 C CA . ILE A 1 180 ? -10.793 -5.180 -2.436 1.00 98.19 180 ILE A CA 1
ATOM 1457 C C . ILE A 1 180 ? -12.095 -5.607 -1.765 1.00 98.19 180 ILE A C 1
ATOM 1459 O O . ILE A 1 180 ? -13.026 -6.094 -2.400 1.00 98.19 180 ILE A O 1
ATOM 1463 N N . ASP A 1 181 ? -12.142 -5.383 -0.464 1.00 97.38 181 ASP A N 1
ATOM 1464 C CA . ASP A 1 181 ? -13.320 -5.473 0.375 1.00 97.38 181 ASP A CA 1
ATOM 1465 C C . ASP A 1 181 ? -13.504 -4.108 1.035 1.00 97.38 181 ASP A C 1
ATOM 1467 O O . ASP A 1 181 ? -12.905 -3.795 2.0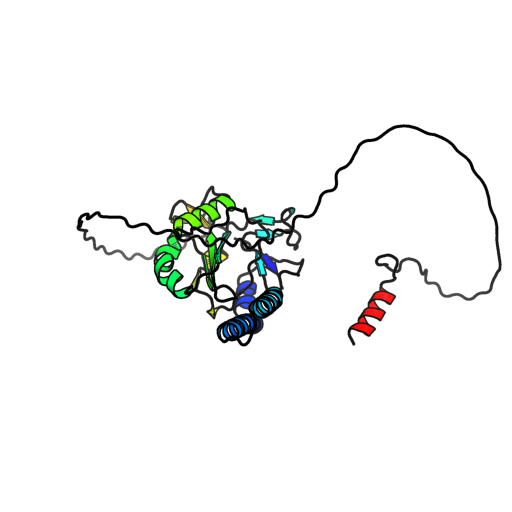65 1.00 97.38 181 ASP A O 1
ATOM 1471 N N . GLU A 1 182 ? -14.277 -3.258 0.361 1.00 95.38 182 GLU A N 1
ATOM 1472 C CA . GLU A 1 182 ? -14.483 -1.866 0.756 1.00 95.38 182 GLU A CA 1
ATOM 1473 C C . GLU A 1 182 ? -15.178 -1.757 2.116 1.00 95.38 182 GLU A C 1
ATOM 1475 O O . GLU A 1 182 ? -14.800 -0.921 2.939 1.00 95.38 182 GLU A O 1
ATOM 1480 N N . GLU A 1 183 ? -16.139 -2.640 2.396 1.00 92.56 183 GLU A N 1
ATOM 1481 C CA . GLU A 1 183 ? -16.778 -2.690 3.707 1.00 92.56 183 GLU A CA 1
ATOM 1482 C C . GLU A 1 183 ? -15.742 -3.033 4.782 1.00 92.56 183 GLU A C 1
ATOM 1484 O O . GLU A 1 183 ? -15.627 -2.319 5.777 1.00 92.56 183 GLU A O 1
ATOM 1489 N N . GLY A 1 184 ? -14.921 -4.060 4.554 1.00 93.44 184 GLY A N 1
ATOM 1490 C CA . GLY A 1 184 ? -13.813 -4.416 5.437 1.00 93.44 184 GLY A CA 1
ATOM 1491 C C . GLY A 1 184 ? -12.810 -3.283 5.660 1.00 93.44 184 GLY A C 1
ATOM 1492 O O . GLY A 1 184 ? -12.299 -3.120 6.767 1.00 93.44 184 GLY A O 1
ATOM 1493 N N . LEU A 1 185 ? -12.548 -2.483 4.628 1.00 95.44 185 LEU A N 1
ATOM 1494 C CA . LEU A 1 185 ? -11.574 -1.396 4.662 1.00 95.44 185 LEU A CA 1
ATOM 1495 C C . LEU A 1 185 ? -12.055 -0.182 5.480 1.00 95.44 185 LEU A C 1
ATOM 1497 O O . LEU A 1 185 ? -11.236 0.478 6.124 1.00 95.44 185 LEU A O 1
ATOM 1501 N N . PHE A 1 186 ? -13.363 0.107 5.486 1.00 93.81 186 PHE A N 1
ATOM 1502 C CA . PHE A 1 186 ? -13.923 1.308 6.127 1.00 93.81 186 PHE A CA 1
ATOM 1503 C C . PHE A 1 186 ? -14.806 1.040 7.359 1.00 93.81 186 PHE A C 1
ATOM 1505 O O . PHE A 1 186 ? -14.981 1.941 8.182 1.00 93.81 186 PHE A O 1
ATOM 1512 N N . ASN A 1 187 ? -15.307 -0.175 7.589 1.00 83.44 187 ASN A N 1
ATOM 1513 C CA . ASN A 1 187 ? -16.252 -0.456 8.679 1.00 83.44 187 ASN A CA 1
ATOM 1514 C C . ASN A 1 187 ? -15.572 -0.486 10.068 1.00 83.44 187 ASN A C 1
ATOM 1516 O O . ASN A 1 187 ? -14.503 -1.057 10.254 1.00 83.44 187 ASN A O 1
ATOM 1520 N N . GLU A 1 188 ? -16.133 0.204 11.066 1.00 62.25 188 GLU A N 1
ATOM 1521 C CA . GLU A 1 188 ? -15.549 0.448 12.407 1.00 62.25 188 GLU A CA 1
ATOM 1522 C C . GLU A 1 188 ? -15.577 -0.738 13.370 1.00 62.25 188 GLU A C 1
ATOM 1524 O O . GLU A 1 188 ? -14.894 -0.693 14.389 1.00 62.25 188 GLU A O 1
ATOM 1529 N N . LYS A 1 189 ? -16.298 -1.810 13.038 1.00 61.59 189 LYS A N 1
ATOM 1530 C CA . LYS A 1 189 ? -16.640 -2.872 13.998 1.00 61.59 189 LYS A CA 1
ATOM 1531 C C . LYS A 1 189 ? -16.016 -4.239 13.709 1.00 61.59 189 LYS A C 1
ATOM 1533 O O . LYS A 1 189 ? -16.391 -5.217 14.351 1.00 61.59 189 LYS A O 1
ATOM 1538 N N . LEU A 1 190 ? -15.108 -4.340 12.738 1.00 63.53 190 LEU A N 1
ATOM 1539 C CA . LEU A 1 190 ? -14.548 -5.628 12.325 1.00 63.53 190 LEU A CA 1
ATOM 1540 C C . LEU A 1 190 ? -13.265 -5.954 13.095 1.00 63.53 190 LEU A C 1
ATOM 1542 O O . LEU A 1 190 ? -12.304 -5.192 13.100 1.00 63.53 190 LEU A O 1
ATOM 1546 N N . THR A 1 191 ? -13.240 -7.127 13.718 1.00 63.19 191 THR A N 1
ATOM 1547 C CA . THR A 1 191 ? -12.014 -7.766 14.216 1.00 63.19 191 THR A CA 1
ATOM 1548 C C . THR A 1 191 ? -12.018 -9.227 13.772 1.00 63.19 191 THR A C 1
ATOM 1550 O O . THR A 1 191 ? -13.082 -9.840 13.634 1.00 63.19 191 THR A O 1
ATOM 1553 N N . MET A 1 192 ? -10.843 -9.793 13.494 1.00 64.06 192 MET A N 1
ATOM 1554 C CA . MET A 1 192 ? -10.724 -11.202 13.098 1.00 64.06 192 MET A CA 1
ATOM 1555 C C . MET A 1 192 ? -10.504 -12.061 14.349 1.00 64.06 192 MET A C 1
ATOM 1557 O O . MET A 1 192 ? -9.505 -11.878 15.036 1.00 64.06 192 MET A O 1
ATOM 1561 N N . LYS A 1 193 ? -11.373 -13.029 14.652 1.00 62.06 193 LYS A N 1
ATOM 1562 C CA . LYS A 1 193 ? -11.086 -14.088 15.643 1.00 62.06 193 LYS A CA 1
ATOM 1563 C C . LYS A 1 193 ? -10.593 -15.321 14.899 1.00 62.06 193 LYS A C 1
ATOM 1565 O O . LYS A 1 193 ? -11.367 -15.814 14.097 1.00 62.06 193 LYS A O 1
ATOM 1570 N N . ASN A 1 194 ? -9.371 -15.815 15.142 1.00 57.56 194 ASN A N 1
ATOM 1571 C CA . ASN A 1 194 ? -8.777 -17.059 14.591 1.00 57.56 194 ASN A CA 1
ATOM 1572 C C . ASN A 1 194 ? -9.532 -17.716 13.397 1.00 57.56 194 ASN A C 1
ATOM 1574 O O . ASN A 1 194 ? -9.984 -18.854 13.503 1.00 57.56 194 ASN A O 1
ATOM 1578 N N . GLY A 1 195 ? -9.689 -16.994 12.275 1.00 56.69 195 GLY A N 1
ATOM 1579 C CA . GLY A 1 195 ? -10.327 -17.480 11.038 1.00 56.69 195 GLY A CA 1
ATOM 1580 C C . GLY A 1 195 ? -11.784 -17.060 10.746 1.00 56.69 195 GLY A C 1
ATOM 1581 O O . GLY A 1 195 ? -12.310 -17.446 9.705 1.00 56.69 195 GLY A O 1
ATOM 1582 N N . LYS A 1 196 ? -12.466 -16.273 11.594 1.00 56.03 196 LYS A N 1
ATOM 1583 C CA . LYS A 1 196 ? -13.823 -15.740 11.334 1.00 56.03 196 LYS A CA 1
ATOM 1584 C C . LYS A 1 196 ? -13.962 -14.265 11.733 1.00 56.03 196 LYS A C 1
ATOM 1586 O O . LYS A 1 196 ? -13.476 -13.837 12.780 1.00 56.03 196 LYS A O 1
ATOM 1591 N N . ARG A 1 197 ? -14.651 -13.489 10.887 1.00 65.62 197 ARG A N 1
ATOM 1592 C CA . ARG A 1 197 ? -15.006 -12.082 11.137 1.00 65.62 197 ARG A CA 1
ATOM 1593 C C . ARG A 1 197 ? -16.230 -12.006 12.044 1.00 65.62 197 ARG A C 1
ATOM 1595 O O . ARG A 1 197 ? -17.245 -12.625 11.739 1.00 65.62 197 ARG A O 1
ATOM 1602 N N . GLU A 1 198 ? -16.153 -11.215 13.108 1.00 58.53 198 GLU A N 1
ATOM 1603 C CA . GLU A 1 198 ? -17.328 -10.794 13.876 1.00 58.53 198 GLU A CA 1
ATOM 1604 C C . GLU A 1 198 ? -17.474 -9.272 13.810 1.00 58.53 198 GLU A C 1
ATOM 1606 O O . GLU A 1 198 ? -16.489 -8.534 13.873 1.00 58.53 198 GLU A O 1
ATOM 1611 N N . VAL A 1 199 ? -18.723 -8.818 13.696 1.00 56.50 199 VAL A N 1
ATOM 1612 C CA . VAL A 1 199 ? -19.111 -7.410 13.809 1.00 56.50 199 VAL A CA 1
ATOM 1613 C C . VAL A 1 199 ? -19.486 -7.155 15.268 1.00 56.50 199 VAL A C 1
ATOM 1615 O O . VAL A 1 199 ? -20.483 -7.694 15.750 1.00 56.50 199 VAL A O 1
ATOM 1618 N N . THR A 1 200 ? -18.710 -6.352 15.995 1.00 47.16 200 THR A N 1
ATOM 1619 C CA . THR A 1 200 ? -19.019 -6.016 17.393 1.00 47.16 200 THR A CA 1
ATOM 1620 C C . THR A 1 200 ? -19.852 -4.727 17.494 1.00 47.16 200 THR A C 1
ATOM 1622 O O . THR A 1 200 ? -19.346 -3.618 17.351 1.00 47.16 200 THR A O 1
ATOM 1625 N N . GLY A 1 201 ? -21.154 -4.868 17.782 1.00 40.25 201 GLY A N 1
ATOM 1626 C CA . GLY A 1 201 ? -22.000 -3.815 18.377 1.00 40.25 201 GLY A CA 1
ATOM 1627 C C . GLY A 1 201 ? -23.168 -3.296 17.524 1.00 40.25 201 GLY A C 1
ATOM 1628 O O . GLY A 1 201 ? -23.010 -2.986 16.348 1.00 40.25 201 GLY A O 1
ATOM 1629 N N . GLU A 1 202 ? -24.331 -3.159 18.163 1.00 47.78 202 GLU A N 1
ATOM 1630 C CA . GLU A 1 202 ? -25.685 -2.875 17.655 1.00 47.78 202 GLU A CA 1
ATOM 1631 C C . GLU A 1 202 ? -25.830 -1.770 16.591 1.00 47.78 202 GLU A C 1
ATOM 1633 O O . GLU A 1 202 ? -25.387 -0.637 16.778 1.00 47.78 202 GLU A O 1
ATOM 1638 N N . ALA A 1 203 ? -26.526 -2.104 15.496 1.00 35.91 203 ALA A N 1
ATOM 1639 C CA . ALA A 1 203 ? -27.512 -1.252 14.824 1.00 35.91 203 ALA A CA 1
ATOM 1640 C C . ALA A 1 203 ? -28.355 -2.087 13.835 1.00 35.91 203 ALA A C 1
ATOM 1642 O O . ALA A 1 203 ? -27.824 -2.698 12.917 1.00 35.91 203 ALA A O 1
ATOM 1643 N N . ALA A 1 204 ? -29.671 -2.041 14.058 1.00 34.72 204 ALA A N 1
ATOM 1644 C CA . ALA A 1 204 ? -30.782 -2.333 13.148 1.00 34.72 204 ALA A CA 1
ATOM 1645 C C . ALA A 1 204 ? -30.946 -3.759 12.579 1.00 34.72 204 ALA A C 1
ATOM 1647 O O . ALA A 1 204 ? -30.401 -4.140 11.548 1.00 34.72 204 ALA A O 1
ATOM 1648 N N . ARG A 1 205 ? -31.873 -4.482 13.225 1.00 39.22 205 ARG A N 1
ATOM 1649 C CA . ARG A 1 205 ? -32.762 -5.473 12.604 1.00 39.22 205 ARG A CA 1
ATOM 1650 C C . ARG A 1 205 ? -33.242 -4.988 11.230 1.00 39.22 205 ARG A C 1
ATOM 1652 O O . ARG A 1 205 ? -33.814 -3.906 11.153 1.00 39.22 205 ARG A O 1
ATOM 1659 N N . ASN A 1 206 ? -33.110 -5.834 10.215 1.00 32.22 206 ASN A N 1
ATOM 1660 C CA . ASN A 1 206 ? -34.132 -6.003 9.190 1.00 32.22 206 ASN A CA 1
ATOM 1661 C C . ASN A 1 206 ? -34.111 -7.440 8.666 1.00 32.22 206 ASN A C 1
ATOM 1663 O O . ASN A 1 206 ? -33.112 -8.150 8.750 1.00 32.22 206 ASN A O 1
ATOM 1667 N N . GLU A 1 207 ? -35.295 -7.871 8.270 1.00 29.83 207 GLU A N 1
ATOM 1668 C CA . GLU A 1 207 ? -35.804 -9.228 8.356 1.00 29.83 207 GLU A CA 1
ATOM 1669 C C . GLU A 1 207 ? -35.266 -10.202 7.299 1.00 29.83 207 GLU A C 1
ATOM 1671 O O . GLU A 1 207 ? -35.115 -9.889 6.123 1.00 29.83 207 GLU A O 1
ATOM 1676 N N . VAL A 1 208 ? -35.025 -11.421 7.786 1.00 27.36 208 VAL A N 1
ATOM 1677 C CA . VAL A 1 208 ? -35.393 -12.729 7.223 1.00 27.36 208 VAL A CA 1
ATOM 1678 C C . VAL A 1 208 ? -35.939 -12.722 5.788 1.00 27.36 208 VAL A C 1
ATOM 1680 O O . VAL A 1 208 ? -37.082 -12.345 5.551 1.00 27.36 208 VAL A O 1
ATOM 1683 N N . THR A 1 209 ? -35.210 -13.365 4.874 1.00 27.22 209 THR A N 1
ATOM 1684 C CA . THR A 1 209 ? -35.853 -14.239 3.883 1.00 27.22 209 THR A CA 1
ATOM 1685 C C . THR A 1 209 ? -35.185 -15.612 3.892 1.00 27.22 209 THR A C 1
ATOM 1687 O O . THR A 1 209 ? -33.982 -15.770 3.709 1.00 27.22 209 THR A O 1
ATOM 1690 N N . HIS A 1 210 ? -36.015 -16.604 4.203 1.00 29.62 210 HIS A N 1
ATOM 1691 C CA . HIS A 1 210 ? -35.753 -18.032 4.137 1.00 29.62 210 HIS A CA 1
ATOM 1692 C C . HIS A 1 210 ? -35.356 -18.458 2.719 1.00 29.62 210 HIS A C 1
ATOM 1694 O O . HIS A 1 210 ? -36.113 -18.212 1.783 1.00 29.62 210 HIS A O 1
ATOM 1700 N N . PHE A 1 211 ? -34.289 -19.247 2.590 1.00 23.45 211 PHE A N 1
ATOM 1701 C CA . PHE A 1 211 ? -34.301 -20.389 1.676 1.00 23.45 211 PHE A CA 1
ATOM 1702 C C . PHE A 1 211 ? -33.327 -21.461 2.175 1.00 23.45 211 PHE A C 1
ATOM 1704 O O . PHE A 1 211 ? -32.123 -21.239 2.272 1.00 23.45 211 PHE A O 1
ATOM 1711 N N . SER A 1 212 ? -33.873 -22.616 2.542 1.00 27.50 212 SER A N 1
ATOM 1712 C CA . SER A 1 212 ? -33.127 -23.821 2.892 1.00 27.50 212 SER A CA 1
ATOM 1713 C C . SER A 1 212 ? -33.254 -24.808 1.740 1.00 27.50 212 SER A C 1
ATOM 1715 O O . SER A 1 212 ? -34.371 -25.062 1.301 1.00 27.50 212 SER A O 1
ATOM 1717 N N . SER A 1 213 ? -32.150 -25.423 1.320 1.00 26.08 213 SER A N 1
ATOM 1718 C CA . SER A 1 213 ? -32.140 -26.856 1.015 1.00 26.08 213 SER A CA 1
ATOM 1719 C C . SER A 1 213 ? -30.714 -27.404 1.000 1.00 26.08 213 SER A C 1
ATOM 1721 O O . SER A 1 213 ? -29.845 -26.929 0.278 1.00 26.08 213 SER A O 1
ATOM 1723 N N . SER A 1 214 ? -30.562 -28.418 1.842 1.00 26.30 214 SER A N 1
ATOM 1724 C CA . SER A 1 214 ? -29.531 -29.437 2.037 1.00 26.30 214 SER A CA 1
ATOM 1725 C C . SER A 1 214 ? -28.873 -30.053 0.798 1.00 26.30 214 SER A C 1
ATOM 1727 O O . SER A 1 214 ? -29.521 -30.232 -0.232 1.00 26.30 214 SER A O 1
ATOM 1729 N N . GLY A 1 215 ? -27.645 -30.536 1.013 1.00 25.47 215 GLY A N 1
ATOM 1730 C CA . GLY A 1 215 ? -26.976 -31.579 0.233 1.00 25.47 215 GLY A CA 1
ATOM 1731 C C . GLY A 1 215 ? -25.605 -31.907 0.834 1.00 25.47 215 GLY A C 1
ATOM 1732 O O . GLY A 1 215 ? -24.625 -31.248 0.506 1.00 25.47 215 GLY A O 1
ATOM 1733 N N . GLU A 1 216 ? -25.573 -32.856 1.771 1.00 24.88 216 GLU A N 1
ATOM 1734 C CA . GLU A 1 216 ? -24.366 -33.529 2.279 1.00 24.88 216 GLU A CA 1
ATOM 1735 C C . GLU A 1 216 ? -23.801 -34.487 1.214 1.00 24.88 216 GLU A C 1
ATOM 1737 O O . GLU A 1 216 ? -24.586 -35.012 0.434 1.00 24.88 216 GLU A O 1
ATOM 1742 N N . GLU A 1 217 ? -22.476 -34.705 1.208 1.00 27.08 217 GLU A N 1
ATOM 1743 C CA . GLU A 1 217 ? -21.739 -35.953 0.864 1.00 27.08 217 GLU A CA 1
ATOM 1744 C C . GLU A 1 217 ? -20.232 -35.600 0.778 1.00 27.08 217 GLU A C 1
ATOM 1746 O O . GLU A 1 217 ? -19.818 -34.767 -0.020 1.00 27.08 217 GLU A O 1
ATOM 1751 N N . GLU A 1 218 ? -19.423 -35.876 1.803 1.00 24.12 218 GLU A N 1
ATOM 1752 C CA . GLU A 1 218 ? -18.703 -37.124 2.134 1.00 24.12 218 GLU A CA 1
ATOM 1753 C C . GLU A 1 218 ? -17.381 -37.327 1.345 1.00 24.12 218 GLU A C 1
ATOM 1755 O O . GLU A 1 218 ? -17.329 -37.379 0.121 1.00 24.12 218 GLU A O 1
ATOM 1760 N N . TYR A 1 219 ? -16.281 -37.405 2.108 1.00 23.41 219 TYR A N 1
ATOM 1761 C CA . TYR A 1 219 ? -14.897 -37.654 1.678 1.00 23.41 219 TYR A CA 1
ATOM 1762 C C . TYR A 1 219 ? -14.695 -39.088 1.152 1.00 23.41 219 TYR A C 1
ATOM 1764 O O . TYR A 1 219 ? -15.418 -40.001 1.547 1.00 23.41 219 TYR A O 1
ATOM 1772 N N . PRO A 1 220 ? -13.561 -39.354 0.471 1.00 30.28 220 PRO A N 1
ATOM 1773 C CA . PRO A 1 220 ? -12.633 -40.276 1.129 1.00 30.28 220 PRO A CA 1
ATOM 1774 C C . PRO A 1 220 ? -11.150 -39.879 1.084 1.00 30.28 220 PRO A C 1
ATOM 1776 O O . PRO A 1 220 ? -10.659 -39.159 0.218 1.00 30.28 220 PRO A O 1
ATOM 1779 N N . LYS A 1 221 ? -10.454 -40.422 2.089 1.00 24.72 221 LYS A N 1
ATOM 1780 C CA . LYS A 1 221 ? -9.006 -40.448 2.320 1.00 24.72 221 LYS A CA 1
ATOM 1781 C C . LYS A 1 221 ? -8.241 -41.152 1.191 1.00 24.72 221 LYS A C 1
ATOM 1783 O O . LYS A 1 221 ? -8.685 -42.180 0.690 1.00 24.72 221 LYS A O 1
ATOM 1788 N N . GLY A 1 222 ? -7.025 -40.673 0.936 1.00 25.86 222 GLY A N 1
ATOM 1789 C CA . GLY A 1 222 ? -5.959 -41.359 0.204 1.00 25.86 222 GLY A CA 1
ATOM 1790 C C . GLY A 1 222 ? -4.603 -41.019 0.829 1.00 25.86 222 GLY A C 1
ATOM 1791 O O . GLY A 1 222 ? -4.424 -39.937 1.374 1.00 25.86 222 GLY A O 1
ATOM 1792 N N . GLU A 1 223 ? -3.697 -41.984 0.829 1.00 25.08 223 GLU A N 1
ATOM 1793 C CA . GLU A 1 223 ? -2.644 -42.210 1.817 1.00 25.08 223 GLU A CA 1
ATOM 1794 C C . GLU A 1 223 ? -1.243 -41.748 1.363 1.00 25.08 223 GLU A C 1
ATOM 1796 O O . GLU A 1 223 ? -0.990 -41.441 0.201 1.00 25.08 223 GLU A O 1
ATOM 1801 N N . VAL A 1 224 ? -0.350 -41.689 2.349 1.00 25.09 224 VAL A N 1
ATOM 1802 C CA . VAL A 1 224 ? 1.051 -41.250 2.365 1.00 25.09 224 VAL A CA 1
ATOM 1803 C C . VAL A 1 224 ? 1.989 -41.908 1.344 1.00 25.09 224 VAL A C 1
ATOM 1805 O O . VAL A 1 224 ? 1.983 -43.121 1.160 1.00 25.09 224 VAL A O 1
ATOM 1808 N N . VAL A 1 225 ? 2.950 -41.123 0.836 1.00 26.81 225 VAL A N 1
ATOM 1809 C CA . VAL A 1 225 ? 4.277 -41.637 0.454 1.00 26.81 225 VAL A CA 1
ATOM 1810 C C . VAL A 1 225 ? 5.369 -40.609 0.748 1.00 26.81 225 VAL A C 1
ATOM 1812 O O . VAL A 1 225 ? 5.306 -39.456 0.332 1.00 26.81 225 VAL A O 1
ATOM 1815 N N . ALA A 1 226 ? 6.369 -41.059 1.500 1.00 24.27 226 ALA A N 1
ATOM 1816 C CA . ALA A 1 226 ? 7.570 -40.335 1.884 1.00 24.27 226 ALA A CA 1
ATOM 1817 C C . ALA A 1 226 ? 8.762 -40.739 1.004 1.00 24.27 226 ALA A C 1
ATOM 1819 O O . ALA A 1 226 ? 8.863 -41.906 0.636 1.00 24.27 226 ALA A O 1
ATOM 1820 N N . ALA A 1 227 ? 9.670 -39.783 0.761 1.00 24.42 227 ALA A N 1
ATOM 1821 C CA . ALA A 1 227 ? 11.118 -39.884 0.477 1.00 24.42 227 ALA A CA 1
ATOM 1822 C C . ALA A 1 227 ? 11.502 -38.747 -0.490 1.00 24.42 227 ALA A C 1
ATOM 1824 O O . ALA A 1 227 ? 10.717 -38.393 -1.353 1.00 24.42 227 ALA A O 1
ATOM 1825 N N . SER A 1 228 ? 12.683 -38.141 -0.510 1.00 24.91 228 SER A N 1
ATOM 1826 C CA . SER A 1 228 ? 13.853 -38.061 0.360 1.00 24.91 228 SER A CA 1
ATOM 1827 C C . SER A 1 228 ? 14.767 -37.028 -0.323 1.00 24.91 228 SER A C 1
ATOM 1829 O O . SER A 1 228 ? 14.928 -37.076 -1.535 1.00 24.91 228 SER A O 1
ATOM 1831 N N . ARG A 1 229 ? 15.341 -36.119 0.473 1.00 25.72 229 ARG A N 1
ATOM 1832 C CA .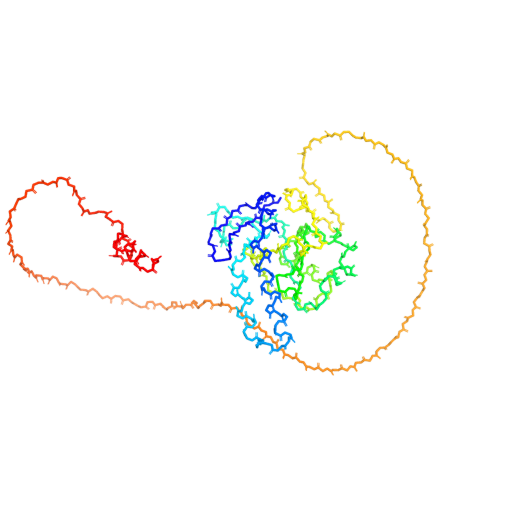 ARG A 1 229 ? 16.653 -35.444 0.355 1.00 25.72 229 ARG A CA 1
ATOM 1833 C C . ARG A 1 229 ? 17.313 -35.366 -1.036 1.00 25.72 229 ARG A C 1
ATOM 1835 O O . ARG A 1 229 ? 17.714 -36.387 -1.580 1.00 25.72 229 ARG A O 1
ATOM 1842 N N . ASN A 1 230 ? 17.672 -34.147 -1.443 1.00 26.44 230 ASN A N 1
ATOM 1843 C CA . ASN A 1 230 ? 19.082 -33.819 -1.672 1.00 26.44 230 ASN A CA 1
ATOM 1844 C C . ASN A 1 230 ? 19.347 -32.320 -1.498 1.00 26.44 230 ASN A C 1
ATOM 1846 O O . ASN A 1 230 ? 18.601 -31.472 -1.976 1.00 26.44 230 ASN A O 1
ATOM 1850 N N . ALA A 1 231 ? 20.414 -32.047 -0.754 1.00 23.75 231 ALA A N 1
ATOM 1851 C CA . ALA A 1 231 ? 20.982 -30.742 -0.491 1.00 23.75 231 ALA A CA 1
ATOM 1852 C C . ALA A 1 231 ? 21.979 -30.375 -1.593 1.00 23.75 231 ALA A C 1
ATOM 1854 O O . ALA A 1 231 ? 22.759 -31.232 -1.999 1.00 23.75 231 ALA A O 1
ATOM 1855 N N . THR A 1 232 ? 22.021 -29.100 -1.972 1.00 28.02 232 THR A N 1
ATOM 1856 C CA . THR A 1 232 ? 23.243 -28.434 -2.437 1.00 28.02 232 THR A CA 1
ATOM 1857 C C . THR A 1 232 ? 23.169 -26.955 -2.074 1.00 28.02 232 THR A C 1
ATOM 1859 O O . THR A 1 232 ? 22.273 -26.242 -2.520 1.00 28.02 232 THR A O 1
ATOM 1862 N N . ASP A 1 233 ? 24.124 -26.544 -1.240 1.00 24.28 233 ASP A N 1
ATOM 1863 C CA . ASP A 1 233 ? 24.548 -25.171 -0.974 1.00 24.28 233 ASP A CA 1
ATOM 1864 C C . ASP A 1 233 ? 24.736 -24.365 -2.262 1.00 24.28 233 ASP A C 1
ATOM 1866 O O . ASP A 1 233 ? 25.333 -24.871 -3.209 1.00 24.28 233 ASP A O 1
ATOM 1870 N N . THR A 1 234 ? 24.372 -23.080 -2.251 1.00 27.61 234 THR A N 1
ATOM 1871 C CA . THR A 1 234 ? 25.271 -21.996 -2.693 1.00 27.61 234 THR A CA 1
ATOM 1872 C C . THR A 1 234 ? 24.832 -20.678 -2.046 1.00 27.61 234 THR A C 1
ATOM 1874 O O . THR A 1 234 ? 23.697 -20.232 -2.190 1.00 27.61 234 THR A O 1
ATOM 1877 N N . GLN A 1 235 ? 25.760 -20.075 -1.305 1.00 24.84 235 GLN A N 1
ATOM 1878 C CA . GLN A 1 235 ? 25.659 -18.786 -0.622 1.00 24.84 235 GLN A CA 1
ATOM 1879 C C . GLN A 1 235 ? 25.622 -17.601 -1.597 1.00 24.84 235 GLN A C 1
ATOM 1881 O O . GLN A 1 235 ? 26.375 -17.559 -2.566 1.00 24.84 235 GLN A O 1
ATOM 1886 N N . GLY A 1 236 ? 24.821 -16.587 -1.263 1.00 25.22 236 GLY A N 1
ATOM 1887 C CA . GLY A 1 236 ? 24.782 -15.296 -1.950 1.00 25.22 236 GLY A CA 1
ATOM 1888 C C . GLY A 1 236 ? 24.151 -14.216 -1.073 1.00 25.22 236 GLY A C 1
ATOM 1889 O O . GLY A 1 236 ? 23.004 -13.839 -1.271 1.00 25.22 236 GLY A O 1
ATOM 1890 N N . ASN A 1 237 ? 24.900 -13.755 -0.068 1.00 25.59 237 ASN A N 1
ATOM 1891 C CA . ASN A 1 237 ? 24.584 -12.589 0.762 1.00 25.59 237 ASN A CA 1
ATOM 1892 C C . ASN A 1 237 ? 24.521 -11.306 -0.078 1.00 25.59 237 ASN A C 1
ATOM 1894 O O . ASN A 1 237 ? 25.495 -11.019 -0.768 1.00 25.59 237 ASN A O 1
ATOM 1898 N N . ILE A 1 238 ? 23.491 -10.473 0.111 1.00 29.61 238 ILE A N 1
ATOM 1899 C CA . ILE A 1 238 ? 23.627 -9.003 0.151 1.00 29.61 238 ILE A CA 1
ATOM 1900 C C . ILE A 1 238 ? 22.403 -8.370 0.828 1.00 29.61 238 ILE A C 1
ATOM 1902 O O . ILE A 1 238 ? 21.299 -8.371 0.295 1.00 29.61 238 ILE A O 1
ATOM 1906 N N . ALA A 1 239 ? 22.637 -7.813 2.017 1.00 26.16 239 ALA A N 1
ATOM 1907 C CA . ALA A 1 239 ? 21.712 -6.968 2.757 1.00 26.16 239 ALA A CA 1
ATOM 1908 C C . ALA A 1 239 ? 21.773 -5.528 2.220 1.00 26.16 239 ALA A C 1
ATOM 1910 O O . ALA A 1 239 ? 22.850 -4.932 2.173 1.00 26.16 239 ALA A O 1
ATOM 1911 N N . SER A 1 240 ? 20.630 -4.941 1.863 1.00 28.61 240 SER A N 1
ATOM 1912 C CA . SER A 1 240 ? 20.511 -3.505 1.594 1.00 28.61 240 SER A CA 1
ATOM 1913 C C . SER A 1 240 ? 20.003 -2.783 2.841 1.00 28.61 240 SER A C 1
ATOM 1915 O O . SER A 1 240 ? 18.828 -2.841 3.200 1.00 28.61 240 SER A O 1
ATOM 1917 N N . VAL A 1 241 ? 20.940 -2.116 3.503 1.00 27.16 241 VAL A N 1
ATOM 1918 C CA . VAL A 1 241 ? 20.766 -1.224 4.649 1.00 27.16 241 VAL A CA 1
ATOM 1919 C C . VAL A 1 241 ? 20.176 0.125 4.225 1.00 27.16 241 VAL A C 1
ATOM 1921 O O . VAL A 1 241 ? 20.712 0.785 3.342 1.00 27.16 241 VAL A O 1
ATOM 1924 N N . ALA A 1 242 ? 19.121 0.580 4.905 1.00 29.30 242 ALA A N 1
ATOM 1925 C CA . ALA A 1 242 ? 18.761 1.999 4.989 1.00 29.30 242 ALA A CA 1
ATOM 1926 C C . ALA A 1 242 ? 17.894 2.260 6.236 1.00 29.30 242 ALA A C 1
ATOM 1928 O O . ALA A 1 242 ? 16.685 2.465 6.150 1.00 29.30 242 ALA A O 1
ATOM 1929 N N . ALA A 1 243 ? 18.523 2.249 7.414 1.00 28.77 243 ALA A N 1
ATOM 1930 C CA . ALA A 1 243 ? 17.955 2.798 8.643 1.00 28.77 243 ALA A CA 1
ATOM 1931 C C . ALA A 1 243 ? 18.676 4.114 8.965 1.00 28.77 243 ALA A C 1
ATOM 1933 O O . ALA A 1 243 ? 19.872 4.129 9.252 1.00 28.77 243 ALA A O 1
ATOM 1934 N N . ALA A 1 244 ? 17.951 5.229 8.886 1.00 29.69 244 ALA A N 1
ATOM 1935 C CA . ALA A 1 244 ? 18.437 6.535 9.307 1.00 29.69 244 ALA A CA 1
ATOM 1936 C C . ALA A 1 244 ? 18.259 6.674 10.828 1.00 29.69 244 ALA A C 1
ATOM 1938 O O . ALA A 1 244 ? 17.189 7.049 11.305 1.00 29.69 244 ALA A O 1
ATOM 1939 N N . THR A 1 245 ? 19.313 6.362 11.582 1.00 27.69 245 THR A N 1
ATOM 1940 C CA . THR A 1 245 ? 19.404 6.645 13.020 1.00 27.69 245 THR A CA 1
ATOM 1941 C C . THR A 1 245 ? 20.041 8.017 13.225 1.00 27.69 245 THR A C 1
ATOM 1943 O O . THR A 1 245 ? 21.170 8.269 12.808 1.00 27.69 245 THR A O 1
ATOM 1946 N N . THR A 1 246 ? 19.309 8.917 13.876 1.00 31.08 246 THR A N 1
ATOM 1947 C CA . THR A 1 246 ? 19.796 10.204 14.391 1.00 31.08 246 THR A CA 1
ATOM 1948 C C . THR A 1 246 ? 20.740 9.993 15.585 1.00 31.08 246 THR A C 1
ATOM 1950 O O . THR A 1 246 ? 20.394 9.192 16.456 1.00 31.08 246 THR A O 1
ATOM 1953 N N . PRO A 1 247 ? 21.869 10.717 15.718 1.00 31.41 247 PRO A N 1
ATOM 1954 C CA . PRO A 1 247 ? 22.724 10.604 16.896 1.00 31.41 247 PRO A CA 1
ATOM 1955 C C . PRO A 1 247 ? 22.188 11.461 18.052 1.00 31.41 247 PRO A C 1
ATOM 1957 O O . PRO A 1 247 ? 22.014 12.671 17.907 1.00 31.41 247 PRO A O 1
ATOM 1960 N N . ALA A 1 248 ? 21.979 10.837 19.212 1.00 27.89 248 ALA A N 1
ATOM 1961 C CA . ALA A 1 248 ? 21.880 11.516 20.500 1.00 27.89 248 ALA A CA 1
ATOM 1962 C C . ALA A 1 248 ? 23.297 11.695 21.067 1.00 27.89 248 ALA A C 1
ATOM 1964 O O . ALA A 1 248 ? 24.023 10.719 21.250 1.00 27.89 248 ALA A O 1
ATOM 1965 N N . VAL A 1 249 ? 23.699 12.942 21.319 1.00 33.91 249 VAL A N 1
ATOM 1966 C CA . VAL A 1 249 ? 24.969 13.287 21.972 1.00 33.91 249 VAL A CA 1
ATOM 1967 C C . VAL A 1 249 ? 24.711 13.451 23.466 1.00 33.91 249 VAL A C 1
ATOM 1969 O O . VAL A 1 249 ? 23.790 14.158 23.870 1.00 33.91 249 VAL A O 1
ATOM 1972 N N . GLY A 1 250 ? 25.510 12.745 24.266 1.00 27.73 250 GLY A N 1
ATOM 1973 C CA . GLY A 1 250 ? 25.410 12.684 25.717 1.00 27.73 250 GLY A CA 1
ATOM 1974 C C . GLY A 1 250 ? 25.835 13.967 26.432 1.00 27.73 250 GLY A C 1
ATOM 1975 O O . GLY A 1 250 ? 26.745 14.679 26.012 1.00 27.73 250 GLY A O 1
ATOM 1976 N N . HIS A 1 251 ? 25.172 14.201 27.560 1.00 29.22 251 HIS A N 1
ATOM 1977 C CA . HIS A 1 251 ? 25.610 15.081 28.635 1.00 29.22 251 HIS A CA 1
ATOM 1978 C C . HIS A 1 251 ? 26.827 14.500 29.369 1.00 29.22 251 HIS A C 1
ATOM 1980 O O . HIS A 1 251 ? 26.830 13.308 29.685 1.00 29.22 251 HIS A O 1
ATOM 1986 N N . PRO A 1 252 ? 27.775 15.357 29.776 1.00 35.25 252 PRO A N 1
ATOM 1987 C CA . PRO A 1 252 ? 28.517 15.161 31.008 1.00 35.25 252 PRO A CA 1
ATOM 1988 C C . PRO A 1 252 ? 28.260 16.289 32.021 1.00 35.25 252 PRO A C 1
ATOM 1990 O O . PRO A 1 252 ? 27.877 17.409 31.683 1.00 35.25 252 PRO A O 1
ATOM 1993 N N . SER A 1 253 ? 28.443 15.909 33.278 1.00 30.61 253 SER A N 1
ATOM 1994 C CA . SER A 1 253 ? 28.146 16.603 34.530 1.00 30.61 253 SER A CA 1
ATOM 1995 C C . SER A 1 253 ? 29.050 17.812 34.846 1.00 30.61 253 SER A C 1
ATOM 1997 O O . SER A 1 253 ? 30.140 17.940 34.297 1.00 30.61 253 SER A O 1
ATOM 1999 N N . SER A 1 254 ? 28.571 18.653 35.777 1.00 30.53 254 SER A N 1
ATOM 2000 C CA . SER A 1 254 ? 29.175 19.863 36.378 1.00 30.53 254 SER A CA 1
ATOM 2001 C C . SER A 1 254 ? 30.640 19.766 36.838 1.00 30.53 254 SER A C 1
ATOM 2003 O O . SER A 1 254 ? 31.149 18.672 37.090 1.00 30.53 254 SER A O 1
ATOM 2005 N N . PRO A 1 255 ? 31.279 20.931 37.074 1.00 37.91 255 PRO A N 1
ATOM 2006 C CA . PRO A 1 255 ? 31.488 21.356 38.468 1.00 37.91 255 PRO A CA 1
ATOM 2007 C C . PRO A 1 255 ? 31.214 22.855 38.755 1.00 37.91 255 PRO A C 1
ATOM 2009 O O . PRO A 1 255 ? 30.838 23.626 37.878 1.00 37.91 255 PRO A O 1
ATOM 2012 N N . GLU A 1 256 ? 31.342 23.181 40.042 1.00 31.08 256 GLU A N 1
ATOM 2013 C CA . GLU A 1 256 ? 30.916 24.344 40.834 1.00 31.08 256 GLU A CA 1
ATOM 2014 C C . GLU A 1 256 ? 31.611 25.709 40.601 1.00 31.08 256 GLU A C 1
ATOM 2016 O O . GLU A 1 256 ? 32.733 25.786 40.116 1.00 31.08 256 GLU A O 1
ATOM 2021 N N . GLU A 1 257 ? 30.888 26.741 41.072 1.00 30.89 257 GLU A N 1
ATOM 2022 C CA . GLU A 1 257 ? 31.263 28.032 41.696 1.00 30.89 257 GLU A CA 1
ATOM 2023 C C . GLU A 1 257 ? 32.284 29.013 41.078 1.00 30.89 257 GLU A C 1
ATOM 2025 O O . GLU A 1 257 ? 33.426 28.697 40.763 1.00 30.89 257 GLU A O 1
ATOM 2030 N N . GLY A 1 258 ? 31.886 30.298 41.064 1.00 27.02 258 GLY A N 1
ATOM 2031 C CA . GLY A 1 258 ? 32.782 31.437 40.842 1.00 27.02 258 GLY A CA 1
ATOM 2032 C C . GLY A 1 258 ? 32.056 32.763 40.589 1.00 27.02 258 GLY A C 1
ATOM 2033 O O . GLY A 1 258 ? 31.855 33.165 39.449 1.00 27.02 258 GLY A O 1
ATOM 2034 N N . ASN A 1 259 ? 31.661 33.441 41.665 1.00 29.22 259 ASN A N 1
ATOM 2035 C CA . ASN A 1 259 ? 31.156 34.818 41.712 1.00 29.22 259 ASN A CA 1
ATOM 2036 C C . ASN A 1 259 ? 32.228 35.833 41.241 1.00 29.22 259 ASN A C 1
ATOM 2038 O O . ASN A 1 259 ? 33.362 35.704 41.689 1.00 29.22 259 ASN A O 1
ATOM 2042 N N . LEU A 1 260 ? 31.884 36.851 40.432 1.00 29.56 260 LEU A N 1
ATOM 2043 C CA . LEU A 1 260 ? 32.241 38.261 40.700 1.00 29.56 260 LEU A CA 1
ATOM 2044 C C . LEU A 1 260 ? 31.639 39.264 39.689 1.00 29.56 260 LEU A C 1
ATOM 2046 O O . LEU A 1 260 ? 31.696 39.104 38.473 1.00 29.56 260 LEU A O 1
ATOM 2050 N N . ASP A 1 261 ? 31.125 40.336 40.282 1.00 28.80 261 ASP A N 1
ATOM 2051 C CA . ASP A 1 261 ? 30.696 41.636 39.766 1.00 28.80 261 ASP A CA 1
ATOM 2052 C C . ASP A 1 261 ? 31.808 42.412 39.020 1.00 28.80 261 ASP A C 1
ATOM 2054 O O . ASP A 1 261 ? 32.977 42.329 39.394 1.00 28.80 261 ASP A O 1
ATOM 2058 N N . THR A 1 262 ? 31.455 43.209 38.000 1.00 30.84 262 THR A N 1
ATOM 2059 C CA . THR A 1 262 ? 31.761 44.659 37.952 1.00 30.84 262 THR A CA 1
ATOM 2060 C C . THR A 1 262 ? 31.268 45.348 36.671 1.00 30.84 262 THR A C 1
ATOM 2062 O O . THR A 1 262 ? 31.696 45.104 35.549 1.00 30.84 262 THR A O 1
ATOM 2065 N N . SER A 1 263 ? 30.361 46.286 36.920 1.00 29.00 263 SER A N 1
ATOM 2066 C CA . SER A 1 263 ? 30.052 47.546 36.231 1.00 29.00 263 SER A CA 1
ATOM 2067 C C . SER A 1 263 ? 31.071 48.192 35.255 1.00 29.00 263 SER A C 1
ATOM 2069 O O . SER A 1 263 ? 32.270 48.203 35.510 1.00 29.00 263 SER A O 1
ATOM 2071 N N . ARG A 1 264 ? 30.520 48.908 34.245 1.00 33.16 264 ARG A N 1
ATOM 2072 C CA . ARG A 1 264 ? 30.764 50.331 33.843 1.00 33.16 264 ARG A CA 1
ATOM 2073 C C . ARG A 1 264 ? 30.816 50.549 32.313 1.00 33.16 264 ARG A C 1
ATOM 2075 O O . ARG A 1 264 ? 31.650 49.973 31.638 1.00 33.16 264 ARG A O 1
ATOM 2082 N N . VAL A 1 265 ? 29.872 51.342 31.769 1.00 33.25 265 VAL A N 1
ATOM 2083 C CA . VAL A 1 265 ? 30.030 52.749 31.273 1.00 33.25 265 VAL A CA 1
ATOM 2084 C C . VAL A 1 265 ? 30.379 52.776 29.770 1.00 33.25 265 VAL A C 1
ATOM 2086 O O . VAL A 1 265 ? 31.240 52.024 29.357 1.00 33.25 265 VAL A O 1
ATOM 2089 N N . ASN A 1 266 ? 29.872 53.626 28.872 1.00 32.28 266 ASN A N 1
ATOM 2090 C CA . ASN A 1 266 ? 28.828 54.661 28.772 1.00 32.28 266 ASN A CA 1
ATOM 2091 C C . ASN A 1 266 ? 29.020 55.295 27.356 1.00 32.28 266 ASN A C 1
ATOM 2093 O O . ASN A 1 266 ? 30.079 55.097 26.762 1.00 32.28 266 ASN A O 1
ATOM 2097 N N . GLN A 1 267 ? 28.083 56.152 26.919 1.00 36.12 267 GLN A N 1
ATOM 2098 C CA . GLN A 1 267 ? 28.245 57.231 25.905 1.00 36.12 267 GLN A CA 1
ATOM 2099 C C . GLN A 1 267 ? 28.176 56.833 24.414 1.00 36.12 267 GLN A C 1
ATOM 2101 O O . GLN A 1 267 ? 28.755 55.836 24.012 1.00 36.12 267 GLN A O 1
ATOM 2106 N N . ASN A 1 268 ? 27.530 57.560 23.488 1.00 33.09 268 ASN A N 1
ATOM 2107 C CA . ASN A 1 268 ? 26.834 58.866 23.424 1.00 33.09 268 ASN A CA 1
ATOM 2108 C C . ASN A 1 268 ? 25.919 58.825 22.158 1.00 33.09 268 ASN A C 1
ATOM 2110 O O . ASN A 1 268 ? 26.272 58.141 21.202 1.00 33.09 268 ASN A O 1
ATOM 2114 N N . LEU A 1 269 ? 24.676 59.349 22.138 1.00 34.06 269 LEU A N 1
ATOM 2115 C CA . LEU A 1 269 ? 24.254 60.740 21.800 1.00 34.06 269 LEU A CA 1
ATOM 2116 C C . LEU A 1 269 ? 24.883 61.253 20.478 1.00 34.06 269 LEU A C 1
ATOM 2118 O O . LEU A 1 269 ? 26.089 61.161 20.327 1.00 34.06 269 LEU A O 1
ATOM 2122 N N . ASN A 1 270 ? 24.230 61.888 19.496 1.00 33.47 270 ASN A N 1
ATOM 2123 C CA . ASN A 1 270 ? 22.925 62.547 19.332 1.00 33.47 270 ASN A CA 1
ATOM 2124 C C . ASN A 1 270 ? 22.839 63.033 17.854 1.00 33.47 270 ASN A C 1
ATOM 2126 O O . ASN A 1 270 ? 23.896 63.305 17.290 1.00 33.47 270 ASN A O 1
ATOM 2130 N N . THR A 1 271 ? 21.644 63.245 17.267 1.00 31.64 271 THR A N 1
ATOM 2131 C CA . THR A 1 271 ? 21.200 64.497 16.565 1.00 31.64 271 THR A CA 1
ATOM 2132 C C . THR A 1 271 ? 19.923 64.339 15.692 1.00 31.64 271 THR A C 1
ATOM 2134 O O . THR A 1 271 ? 19.954 63.858 14.569 1.00 31.64 271 THR A O 1
ATOM 2137 N N . SER A 1 272 ? 18.787 64.766 16.266 1.00 37.38 272 SER A N 1
ATOM 2138 C CA . SER A 1 272 ? 17.748 65.730 15.804 1.00 37.38 272 SER A CA 1
ATOM 2139 C C . SER A 1 272 ? 17.283 65.841 14.324 1.00 37.38 272 SER A C 1
ATOM 2141 O O . SER A 1 272 ? 18.036 66.321 13.488 1.00 37.38 272 SER A O 1
ATOM 2143 N N . ARG A 1 273 ? 15.986 65.535 14.054 1.00 36.59 273 ARG A N 1
ATOM 2144 C CA . ARG A 1 273 ? 14.798 66.425 13.755 1.00 36.59 273 ARG A CA 1
ATOM 2145 C C . ARG A 1 273 ? 14.623 66.817 12.259 1.00 36.59 273 ARG A C 1
ATOM 2147 O O . ARG A 1 273 ? 15.589 67.234 11.648 1.00 36.59 273 ARG A O 1
ATOM 2154 N N . VAL A 1 274 ? 13.454 66.729 11.587 1.00 32.75 274 VAL A N 1
ATOM 2155 C CA . VAL A 1 274 ? 12.122 67.354 11.837 1.00 32.75 274 VAL A CA 1
ATOM 2156 C C . VAL A 1 274 ? 10.967 66.646 11.060 1.00 32.75 274 VAL A C 1
ATOM 2158 O O . VAL A 1 274 ? 11.129 66.321 9.892 1.00 32.75 274 VAL A O 1
ATOM 2161 N N . ASN A 1 275 ? 9.811 66.493 11.738 1.00 32.03 275 ASN A N 1
ATOM 2162 C CA . ASN A 1 275 ? 8.376 66.373 11.355 1.00 32.03 275 ASN A CA 1
ATOM 2163 C C . ASN A 1 275 ? 7.918 66.031 9.914 1.00 32.03 275 ASN A C 1
ATOM 2165 O O . ASN A 1 275 ? 8.163 66.804 8.995 1.00 32.03 275 ASN A O 1
ATOM 2169 N N . GLN A 1 276 ? 6.985 65.071 9.779 1.00 35.41 276 GLN A N 1
ATOM 2170 C CA . GLN A 1 276 ? 5.520 65.310 9.766 1.00 35.41 276 GLN A CA 1
ATOM 2171 C C . GLN A 1 276 ? 4.719 63.984 9.785 1.00 35.41 276 GLN A C 1
ATOM 2173 O O . GLN A 1 276 ? 5.176 62.949 9.314 1.00 35.41 276 GLN A O 1
ATOM 2178 N N . ASN A 1 277 ? 3.538 64.046 10.401 1.00 31.22 277 ASN A N 1
ATOM 2179 C CA . ASN A 1 277 ? 2.676 62.950 10.848 1.00 31.22 277 ASN A CA 1
ATOM 2180 C C . ASN A 1 277 ? 2.148 62.024 9.737 1.00 31.22 277 ASN A C 1
ATOM 2182 O O . ASN A 1 277 ? 1.473 62.493 8.827 1.00 31.22 277 ASN A O 1
ATOM 2186 N N . THR A 1 278 ? 2.281 60.709 9.932 1.00 34.12 278 THR A N 1
ATOM 2187 C CA . THR A 1 278 ? 1.185 59.748 9.713 1.00 34.12 278 THR A CA 1
ATOM 2188 C C . THR A 1 278 ? 1.246 58.692 10.814 1.00 34.12 278 THR A C 1
ATOM 2190 O O . THR A 1 278 ? 2.290 58.107 11.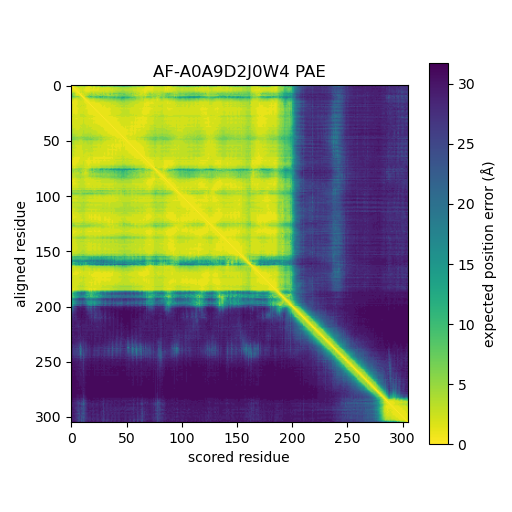086 1.00 34.12 278 THR A O 1
ATOM 2193 N N . ASP A 1 279 ? 0.127 58.524 11.505 1.00 39.22 279 ASP A N 1
ATOM 2194 C CA . ASP A 1 279 ? -0.072 57.548 12.569 1.00 39.22 279 ASP A CA 1
ATOM 2195 C C . ASP A 1 279 ? -0.092 56.145 11.943 1.00 39.22 279 ASP A C 1
ATOM 2197 O O . ASP A 1 279 ? -1.022 55.792 11.223 1.00 39.22 279 ASP A O 1
ATOM 2201 N N . THR A 1 280 ? 0.970 55.364 12.128 1.00 36.75 280 THR A N 1
ATOM 2202 C CA . THR A 1 280 ? 0.979 53.897 11.980 1.00 36.75 280 THR A CA 1
ATOM 2203 C C . THR A 1 280 ? 2.245 53.368 12.647 1.00 36.75 280 THR A C 1
ATOM 2205 O O . THR A 1 280 ? 3.348 53.500 12.124 1.00 36.75 280 THR A O 1
ATOM 2208 N N . SER A 1 281 ? 2.111 52.789 13.840 1.00 36.38 281 SER A N 1
ATOM 2209 C CA . SER A 1 281 ? 3.213 52.124 14.543 1.00 36.38 281 SER A CA 1
ATOM 2210 C C . SER A 1 281 ? 3.817 51.002 13.674 1.00 36.38 281 SER A C 1
ATOM 2212 O O . SER A 1 281 ? 3.096 50.059 13.340 1.00 36.38 281 SER A O 1
ATOM 2214 N N . PRO A 1 282 ? 5.118 51.025 13.322 1.00 50.97 282 PRO A N 1
ATOM 2215 C CA . PRO A 1 282 ? 5.745 49.971 12.539 1.00 50.97 282 PRO A CA 1
ATOM 2216 C C . PRO A 1 282 ? 6.636 49.126 13.455 1.00 50.97 282 PRO A C 1
ATOM 2218 O O . PRO A 1 282 ? 7.841 49.342 13.526 1.00 50.97 282 PRO A O 1
ATOM 2221 N N . SER A 1 283 ? 6.074 48.181 14.209 1.00 53.19 283 SER A N 1
ATOM 2222 C CA . SER A 1 283 ? 6.927 47.325 15.053 1.00 53.19 283 SER A CA 1
ATOM 2223 C C . SER A 1 283 ? 6.346 45.957 15.384 1.00 53.19 283 SER A C 1
ATOM 2225 O O . SER A 1 283 ? 6.566 45.445 16.477 1.00 53.19 283 SER A O 1
ATOM 2227 N N . ASN A 1 284 ? 5.615 45.341 14.453 1.00 62.16 284 ASN A N 1
ATOM 2228 C CA . ASN A 1 284 ? 5.289 43.921 14.591 1.00 62.16 284 ASN A CA 1
ATOM 2229 C C . ASN A 1 284 ? 5.137 43.204 13.244 1.00 62.16 284 ASN A C 1
ATOM 2231 O O . ASN A 1 284 ? 4.250 42.370 13.069 1.00 62.16 284 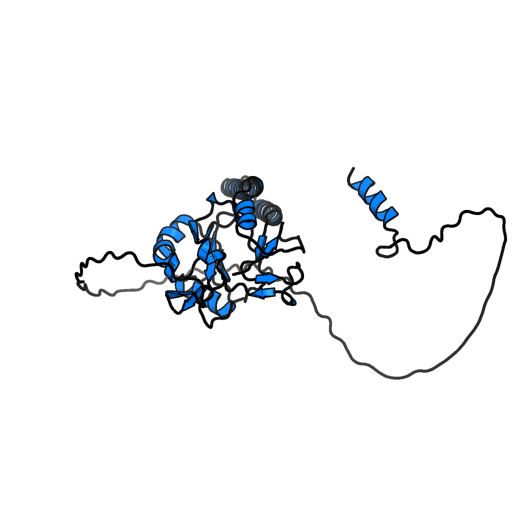ASN A O 1
ATOM 2235 N N . GLN A 1 285 ? 5.988 43.533 12.263 1.00 73.12 285 GLN A N 1
ATOM 2236 C CA . GLN A 1 285 ? 6.054 42.689 11.074 1.00 73.12 285 GLN A CA 1
ATOM 2237 C C . GLN A 1 285 ? 6.597 41.316 11.484 1.00 73.12 285 GLN A C 1
ATOM 2239 O O . GLN A 1 285 ? 7.679 41.245 12.073 1.00 73.12 285 GLN A O 1
ATOM 2244 N N . PRO A 1 286 ? 5.863 40.229 11.200 1.00 82.94 286 PRO A N 1
ATOM 2245 C CA . PRO A 1 286 ? 6.330 38.904 11.536 1.00 82.94 286 PRO A CA 1
ATOM 2246 C C . PRO A 1 286 ? 7.626 38.629 10.763 1.00 82.94 286 PRO A C 1
ATOM 2248 O O . PRO A 1 286 ? 7.778 38.989 9.590 1.00 82.94 286 PRO A O 1
ATOM 2251 N N . THR A 1 287 ? 8.580 38.018 11.454 1.00 92.00 287 THR A N 1
ATOM 2252 C CA . THR A 1 287 ? 9.878 37.659 10.890 1.00 92.00 287 THR A CA 1
ATOM 2253 C C . THR A 1 287 ? 10.062 36.152 10.955 1.00 92.00 287 THR A C 1
ATOM 2255 O O . THR A 1 287 ? 9.541 35.477 11.846 1.00 92.00 287 THR A O 1
ATOM 2258 N N . PHE A 1 288 ? 10.821 35.610 10.011 1.00 85.06 288 PHE A N 1
ATOM 2259 C CA . PHE A 1 288 ? 11.328 34.248 10.076 1.00 85.06 288 PHE A CA 1
ATOM 2260 C C . PHE A 1 288 ? 12.850 34.319 10.121 1.00 85.06 288 PHE A C 1
ATOM 2262 O O . PHE A 1 288 ? 13.483 34.841 9.206 1.00 85.06 288 PHE A O 1
ATOM 2269 N N . LYS A 1 289 ? 13.436 33.838 11.224 1.00 90.56 289 LYS A N 1
ATOM 2270 C CA . LYS A 1 289 ? 14.881 33.942 11.498 1.00 90.56 289 LYS A CA 1
ATOM 2271 C C . LYS A 1 289 ? 15.427 35.377 11.374 1.00 90.56 289 LYS A C 1
ATOM 2273 O O . LYS A 1 289 ? 16.520 35.583 10.863 1.00 90.56 289 LYS A O 1
ATOM 2278 N N . GLY A 1 290 ? 14.651 36.368 11.816 1.00 84.88 290 GLY A N 1
ATOM 2279 C CA . GLY A 1 290 ? 15.039 37.782 11.758 1.00 84.88 290 GLY A CA 1
ATOM 2280 C C . GLY A 1 290 ? 14.856 38.453 10.392 1.00 84.88 290 GLY A C 1
ATOM 2281 O O . GLY A 1 290 ? 15.105 39.648 10.283 1.00 84.88 290 GLY A O 1
ATOM 2282 N N . ILE A 1 291 ? 14.378 37.733 9.370 1.00 89.31 291 ILE A N 1
ATOM 2283 C CA . ILE A 1 291 ? 14.060 38.297 8.051 1.00 89.31 291 ILE A CA 1
ATOM 2284 C C . ILE A 1 291 ? 12.553 38.601 7.987 1.00 89.31 291 ILE A C 1
ATOM 2286 O O . ILE A 1 291 ? 11.754 37.705 8.280 1.00 89.31 291 ILE A O 1
ATOM 2290 N N . PRO A 1 292 ? 12.127 39.822 7.609 1.00 95.06 292 PRO A N 1
ATOM 2291 C CA . PRO A 1 292 ? 10.713 40.144 7.418 1.00 95.06 292 PRO A CA 1
ATOM 2292 C C . PRO A 1 292 ? 10.049 39.251 6.365 1.00 95.06 292 PRO A C 1
ATOM 2294 O O . PRO A 1 292 ? 10.617 39.017 5.297 1.00 95.06 292 PRO A O 1
ATOM 2297 N N . TYR A 1 293 ? 8.819 38.790 6.621 1.00 90.06 293 TYR A N 1
ATOM 2298 C CA . TYR A 1 293 ? 8.084 37.971 5.642 1.00 90.06 293 TYR A CA 1
ATOM 2299 C C . TYR A 1 293 ? 7.899 38.669 4.289 1.00 90.06 293 TYR A C 1
ATOM 2301 O O . TYR A 1 293 ? 7.895 37.995 3.264 1.00 90.06 293 TYR A O 1
ATOM 2309 N N . SER A 1 294 ? 7.791 39.999 4.268 1.00 92.44 294 SER A N 1
ATOM 2310 C CA . SER A 1 294 ? 7.742 40.791 3.033 1.00 92.44 294 SER A CA 1
ATOM 2311 C C . SER A 1 294 ? 8.950 40.538 2.126 1.00 92.44 294 SER A C 1
ATOM 2313 O O . SER A 1 294 ? 8.783 40.384 0.918 1.00 92.44 294 SER A O 1
ATOM 2315 N N . GLU A 1 295 ? 10.146 40.420 2.704 1.00 92.62 295 GLU A N 1
ATOM 2316 C CA . GLU A 1 295 ? 11.383 40.169 1.962 1.00 92.62 295 GLU A CA 1
ATOM 2317 C C . GLU A 1 295 ? 11.455 38.718 1.469 1.00 92.62 295 GLU A C 1
ATOM 2319 O O . GLU A 1 295 ? 11.836 38.456 0.330 1.00 92.62 295 GLU A O 1
ATOM 2324 N N . ILE A 1 296 ? 10.997 37.767 2.287 1.00 94.00 296 ILE A N 1
ATOM 2325 C CA . ILE A 1 296 ? 10.920 36.347 1.906 1.00 94.00 296 ILE A CA 1
ATOM 2326 C C . ILE A 1 296 ? 9.960 36.156 0.725 1.00 94.00 296 ILE A C 1
ATOM 2328 O O . ILE A 1 296 ? 10.292 35.468 -0.239 1.00 94.00 296 ILE A O 1
ATOM 2332 N N . ILE A 1 297 ? 8.781 36.782 0.782 1.00 92.25 297 ILE A N 1
ATOM 2333 C CA . ILE A 1 297 ? 7.763 36.716 -0.276 1.00 92.25 297 ILE A CA 1
ATOM 2334 C C . ILE A 1 297 ? 8.290 37.352 -1.564 1.00 92.25 297 ILE A C 1
ATOM 2336 O O . ILE A 1 297 ? 8.144 36.773 -2.640 1.00 92.25 297 ILE A O 1
ATOM 2340 N N . ARG A 1 298 ? 8.946 38.514 -1.463 1.00 92.19 298 ARG A N 1
ATOM 2341 C CA . ARG A 1 298 ? 9.575 39.179 -2.609 1.00 92.19 298 ARG A CA 1
ATOM 2342 C C . ARG A 1 298 ? 10.591 38.268 -3.296 1.00 92.19 298 ARG A C 1
ATOM 2344 O O . ARG A 1 298 ? 10.561 38.135 -4.518 1.00 92.19 298 ARG A O 1
ATOM 2351 N N . GLN A 1 299 ? 11.445 37.607 -2.520 1.00 91.19 299 GLN A N 1
ATOM 2352 C CA . GLN A 1 299 ? 12.463 36.721 -3.072 1.00 91.19 299 GLN A CA 1
ATOM 2353 C C . GLN A 1 299 ? 11.883 35.437 -3.657 1.00 91.19 299 GLN A C 1
ATOM 2355 O O . GLN A 1 299 ? 12.386 34.935 -4.659 1.00 91.19 299 GLN A O 1
ATOM 2360 N N . TRP A 1 300 ? 10.777 34.948 -3.096 1.00 89.44 300 TRP A N 1
ATOM 2361 C CA . TRP A 1 300 ? 10.035 33.835 -3.672 1.00 89.44 300 TRP A CA 1
ATOM 2362 C C . TRP A 1 300 ? 9.468 34.172 -5.058 1.00 89.44 300 TRP A C 1
ATOM 2364 O O . TRP A 1 300 ? 9.605 33.357 -5.966 1.00 89.44 300 TRP A O 1
ATOM 2374 N N . PHE A 1 301 ? 8.924 35.378 -5.262 1.00 92.00 301 PHE A N 1
ATOM 2375 C CA . PHE A 1 301 ? 8.465 35.819 -6.587 1.00 92.00 301 PHE A CA 1
ATOM 2376 C C . PHE A 1 301 ? 9.600 35.961 -7.606 1.00 92.00 301 PHE A C 1
ATOM 2378 O O . PHE A 1 301 ? 9.395 35.651 -8.773 1.00 92.00 301 PHE A O 1
ATOM 2385 N N . ILE A 1 302 ? 10.795 36.381 -7.181 1.00 88.94 302 ILE A N 1
ATOM 2386 C CA . ILE A 1 302 ? 11.970 36.466 -8.067 1.00 88.94 302 ILE A CA 1
ATOM 2387 C C . ILE A 1 302 ? 12.448 35.074 -8.505 1.00 88.94 302 ILE A C 1
ATOM 2389 O O . ILE A 1 302 ? 12.889 34.908 -9.635 1.00 88.94 302 ILE A O 1
ATOM 2393 N N . LEU A 1 303 ? 12.378 34.081 -7.616 1.00 82.06 303 LEU A N 1
ATOM 2394 C CA . LEU A 1 303 ? 12.865 32.722 -7.885 1.00 82.06 303 LEU A CA 1
ATOM 2395 C C . LEU A 1 303 ? 11.835 31.816 -8.570 1.00 82.06 303 LEU A C 1
ATOM 2397 O O . LEU A 1 303 ? 12.214 30.785 -9.119 1.00 82.06 303 LEU A O 1
ATOM 2401 N N . SER A 1 304 ? 10.551 32.164 -8.484 1.00 81.88 304 SER A N 1
ATOM 2402 C CA . SER A 1 304 ? 9.435 31.338 -8.972 1.00 81.88 304 SER A CA 1
ATOM 2403 C C . SER A 1 304 ? 8.717 31.951 -10.181 1.00 81.88 304 SER A C 1
ATOM 2405 O O . SER A 1 304 ? 7.661 31.446 -10.561 1.00 81.88 304 SER A O 1
ATOM 2407 N N . GLY A 1 305 ? 9.257 33.051 -10.721 1.00 49.31 305 GLY A N 1
ATOM 2408 C CA . GLY A 1 305 ? 8.821 33.695 -11.961 1.00 49.31 305 GLY A CA 1
ATOM 2409 C C . GLY A 1 305 ? 9.444 33.050 -13.187 1.00 49.31 305 GLY A C 1
ATOM 2410 O O . GLY A 1 305 ? 10.680 32.862 -13.177 1.00 49.31 305 GLY A O 1
#